Protein AF-A0A2E0M0L4-F1 (afdb_monomer_lite)

Sequence (198 aa):
MINVEFGVPAGSVAQIKQRLDDQLSAFYRIFYKVEDQQREITNKVSSSLASLIDGVANGDFSAIQFRFASVETQFADGNGKVFGSTRQFALEVSAVSRTENTVSASSVQLFGLSGSRISLGGNEAQTGLVTGLYTRSASLEEQSNPVLARQPSEVDDIINSLRQTQEALLSYRDGDFRALNSLIGSLTGSGSSLTFNV

pLDDT: mean 72.29, std 16.6, range [31.95, 91.88]

Structure (mmCIF, N/CA/C/O backbone):
data_AF-A0A2E0M0L4-F1
#
_entry.id   AF-A0A2E0M0L4-F1
#
loop_
_atom_site.group_PDB
_atom_site.id
_atom_site.type_symbol
_atom_site.label_atom_id
_atom_site.label_alt_id
_atom_site.label_comp_id
_atom_site.label_asym_id
_atom_site.label_entity_id
_atom_site.label_seq_id
_atom_site.pdbx_PDB_ins_code
_atom_site.Cartn_x
_atom_site.Cartn_y
_atom_site.Cartn_z
_atom_site.occupancy
_atom_site.B_iso_or_equiv
_atom_site.auth_seq_id
_atom_site.auth_comp_id
_atom_site.auth_asym_id
_atom_site.auth_atom_id
_atom_site.pdbx_PDB_model_num
ATOM 1 N N . MET A 1 1 ? -15.856 4.247 -4.898 1.00 39.41 1 MET A N 1
ATOM 2 C CA . MET A 1 1 ? -14.463 4.295 -4.416 1.00 39.41 1 MET A CA 1
ATOM 3 C C . MET A 1 1 ? -13.642 5.012 -5.475 1.00 39.41 1 MET A C 1
ATOM 5 O O . MET A 1 1 ? -13.760 4.629 -6.631 1.00 39.41 1 MET A O 1
ATOM 9 N N . ILE A 1 2 ? -12.902 6.072 -5.136 1.00 33.97 2 ILE A N 1
ATOM 10 C CA . ILE A 1 2 ? -11.952 6.680 -6.078 1.00 33.97 2 ILE A CA 1
ATOM 11 C C . ILE A 1 2 ? -10.639 5.911 -5.967 1.00 33.97 2 ILE A C 1
ATOM 13 O O . ILE A 1 2 ? -9.952 6.005 -4.951 1.00 33.97 2 ILE A O 1
ATOM 17 N N . ASN A 1 3 ? -10.317 5.152 -7.012 1.00 41.81 3 ASN A N 1
ATOM 18 C CA . ASN A 1 3 ? -8.972 4.642 -7.227 1.00 41.81 3 ASN A CA 1
ATOM 19 C C . ASN A 1 3 ? -8.120 5.824 -7.678 1.00 41.81 3 ASN A C 1
ATOM 21 O O . ASN A 1 3 ? -8.257 6.298 -8.805 1.00 41.81 3 ASN A O 1
ATOM 25 N N . VAL A 1 4 ? -7.285 6.340 -6.782 1.00 45.81 4 VAL A N 1
ATOM 26 C CA . VAL A 1 4 ? -6.223 7.256 -7.186 1.00 45.81 4 VAL A CA 1
ATOM 27 C C . VAL A 1 4 ? -5.013 6.388 -7.493 1.00 45.81 4 VAL A C 1
ATOM 29 O O . VAL A 1 4 ? -4.392 5.845 -6.581 1.00 45.81 4 VAL A O 1
ATOM 32 N N . GLU A 1 5 ? -4.770 6.178 -8.783 1.00 51.16 5 GLU A N 1
ATOM 33 C CA . GLU A 1 5 ? -3.701 5.323 -9.287 1.00 51.16 5 GLU A CA 1
ATOM 34 C C . GLU A 1 5 ? -2.541 6.203 -9.735 1.00 51.16 5 GLU A C 1
ATOM 36 O O . GLU A 1 5 ? -2.678 7.023 -10.644 1.00 51.16 5 GLU A O 1
ATOM 41 N N . PHE A 1 6 ? -1.395 6.040 -9.085 1.00 63.09 6 PHE A N 1
ATOM 42 C CA . PHE A 1 6 ? -0.160 6.706 -9.483 1.00 63.09 6 PHE A CA 1
ATOM 43 C C . PHE A 1 6 ? 0.836 5.652 -9.953 1.00 63.09 6 PHE A C 1
ATOM 45 O O . PHE A 1 6 ? 1.050 4.649 -9.271 1.00 63.09 6 PHE A O 1
ATOM 52 N N . GLY A 1 7 ? 1.411 5.870 -11.135 1.00 62.84 7 GLY A N 1
ATOM 53 C CA . GLY A 1 7 ? 2.359 4.957 -11.764 1.00 62.84 7 GLY A CA 1
ATOM 54 C C . GLY A 1 7 ? 3.787 5.492 -11.712 1.00 62.84 7 GLY A C 1
ATOM 55 O O . GLY A 1 7 ? 4.028 6.645 -12.068 1.00 62.84 7 GLY A O 1
ATOM 56 N N . VAL A 1 8 ? 4.747 4.650 -11.335 1.00 72.06 8 VAL A N 1
ATOM 57 C CA . VAL A 1 8 ? 6.179 4.899 -11.555 1.00 72.06 8 VAL A CA 1
ATOM 58 C C . VAL A 1 8 ? 6.597 4.129 -12.809 1.00 72.06 8 VAL A C 1
ATOM 60 O O . VAL A 1 8 ? 6.709 2.903 -12.747 1.00 72.06 8 VAL A O 1
ATOM 63 N N . PRO A 1 9 ? 6.792 4.809 -13.955 1.00 73.06 9 PRO A N 1
ATOM 64 C CA . PRO A 1 9 ? 7.138 4.148 -15.208 1.00 73.06 9 PRO A CA 1
ATOM 65 C C . PRO A 1 9 ? 8.615 3.743 -15.238 1.00 73.06 9 PRO A C 1
ATOM 67 O O . PRO A 1 9 ? 9.428 4.262 -14.464 1.00 73.06 9 PRO A O 1
ATOM 70 N N . ALA A 1 10 ? 8.954 2.865 -16.183 1.00 74.06 10 ALA A N 1
ATOM 71 C CA . ALA A 1 10 ? 10.315 2.395 -16.426 1.00 74.06 10 ALA A CA 1
ATOM 72 C C . ALA A 1 10 ? 11.365 3.523 -16.529 1.00 74.06 10 ALA A C 1
ATOM 74 O O . ALA A 1 10 ? 11.097 4.646 -16.969 1.00 74.06 10 ALA A O 1
ATOM 75 N N . GLY A 1 11 ? 12.588 3.196 -16.116 1.00 80.19 11 GLY A N 1
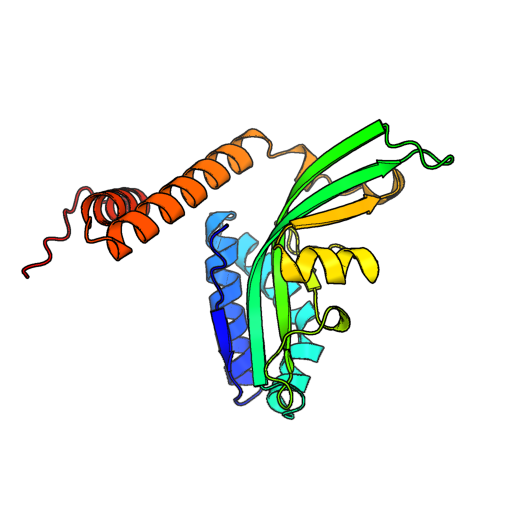ATOM 76 C CA . GLY A 1 11 ? 13.742 4.088 -16.046 1.00 80.19 11 GLY A CA 1
ATOM 77 C C . GLY A 1 11 ? 14.936 3.357 -15.434 1.00 80.19 11 GLY A C 1
ATOM 78 O O . GLY A 1 11 ? 14.891 2.142 -15.245 1.00 80.19 11 GLY A O 1
ATOM 79 N N . SER A 1 12 ? 16.006 4.077 -15.096 1.00 85.81 12 SER A N 1
ATOM 80 C CA . SER A 1 12 ? 17.077 3.468 -14.299 1.00 85.81 12 SER A CA 1
ATOM 81 C C . SER A 1 12 ? 16.575 3.135 -12.889 1.00 85.81 12 SER A C 1
ATOM 83 O O . SER A 1 12 ? 15.687 3.814 -12.370 1.00 85.81 12 SER A O 1
ATOM 85 N N . VAL A 1 13 ? 17.177 2.139 -12.229 1.00 87.56 13 VAL A N 1
ATOM 86 C CA . VAL A 1 13 ? 16.860 1.781 -10.829 1.00 87.56 13 VAL A CA 1
ATOM 87 C C . VAL A 1 13 ? 16.867 3.017 -9.922 1.00 87.56 13 VAL A C 1
ATOM 89 O O . VAL A 1 13 ? 15.958 3.202 -9.120 1.00 87.56 13 VAL A O 1
ATOM 92 N N . ALA A 1 14 ? 17.849 3.909 -10.096 1.00 88.06 14 ALA A N 1
ATOM 93 C CA . ALA A 1 14 ? 17.944 5.149 -9.329 1.00 88.06 14 ALA A CA 1
ATOM 94 C C . ALA A 1 14 ? 16.753 6.093 -9.573 1.00 88.06 14 ALA A C 1
ATOM 96 O O . ALA A 1 14 ? 16.214 6.653 -8.622 1.00 88.06 14 ALA A O 1
ATOM 97 N N . GLN A 1 15 ? 16.310 6.243 -10.826 1.00 85.56 15 GLN A N 1
ATOM 98 C CA . GLN A 1 15 ? 15.154 7.076 -11.174 1.00 85.56 15 GLN A CA 1
ATOM 99 C C . GLN A 1 15 ? 13.842 6.484 -10.654 1.00 85.56 15 GLN A C 1
ATOM 101 O O . GLN A 1 15 ? 12.997 7.221 -10.150 1.00 85.56 15 GLN A O 1
ATOM 106 N N . ILE A 1 16 ? 13.668 5.164 -10.774 1.00 84.50 16 ILE A N 1
ATOM 107 C CA . ILE A 1 16 ? 12.488 4.458 -10.263 1.00 84.50 16 ILE A CA 1
ATOM 108 C C . ILE A 1 16 ? 12.431 4.614 -8.746 1.00 84.50 16 ILE A C 1
ATOM 110 O O . ILE A 1 16 ? 11.405 5.037 -8.224 1.00 84.50 16 ILE A O 1
ATOM 114 N N . LYS A 1 17 ? 13.545 4.356 -8.050 1.00 88.12 17 LYS A N 1
ATOM 115 C CA . LYS A 1 17 ? 13.639 4.490 -6.596 1.00 88.12 17 LYS A CA 1
ATOM 116 C C . LYS A 1 17 ? 13.349 5.912 -6.124 1.00 88.12 17 LYS A C 1
ATOM 118 O O . LYS A 1 17 ? 12.556 6.083 -5.213 1.00 88.12 17 LYS A O 1
ATOM 123 N N . GLN A 1 18 ? 13.921 6.925 -6.771 1.00 88.25 18 GLN A N 1
ATOM 124 C CA . GLN A 1 18 ? 13.656 8.317 -6.405 1.00 88.25 18 GLN A CA 1
ATOM 125 C C . GLN A 1 18 ? 12.167 8.667 -6.534 1.00 88.25 18 GLN A C 1
ATOM 127 O O . GLN A 1 18 ? 11.573 9.189 -5.598 1.00 88.25 18 GLN A O 1
ATOM 132 N N . ARG A 1 19 ? 11.538 8.317 -7.664 1.00 84.62 19 ARG A N 1
ATOM 133 C CA . ARG A 1 19 ? 10.099 8.545 -7.870 1.00 84.62 19 ARG A CA 1
ATOM 134 C C . ARG A 1 19 ? 9.247 7.770 -6.866 1.00 84.62 19 ARG A C 1
ATOM 136 O O . ARG A 1 19 ? 8.230 8.284 -6.416 1.00 84.62 19 ARG A O 1
ATOM 143 N N . LEU A 1 20 ? 9.648 6.545 -6.531 1.00 87.06 20 LEU A N 1
ATOM 144 C CA . LEU A 1 20 ? 8.996 5.716 -5.521 1.00 87.06 20 LEU A CA 1
ATOM 145 C C . LEU A 1 20 ? 9.054 6.390 -4.146 1.00 87.06 20 LEU A C 1
ATOM 147 O O . LEU A 1 20 ? 8.023 6.534 -3.497 1.00 87.06 20 LEU A O 1
ATOM 151 N N . ASP A 1 21 ? 10.240 6.835 -3.736 1.00 88.75 21 ASP A N 1
ATOM 152 C CA . ASP A 1 21 ? 10.467 7.511 -2.461 1.00 88.75 21 ASP A CA 1
ATOM 153 C C . ASP A 1 21 ? 9.649 8.809 -2.378 1.00 88.75 21 ASP A C 1
ATOM 155 O O . ASP A 1 21 ? 9.039 9.073 -1.345 1.00 88.75 21 ASP A O 1
ATOM 159 N N . ASP A 1 22 ? 9.540 9.569 -3.473 1.00 85.19 22 ASP A N 1
ATOM 160 C CA . ASP A 1 22 ? 8.700 10.771 -3.543 1.00 85.19 22 ASP A CA 1
ATOM 161 C C . ASP A 1 22 ? 7.203 10.447 -3.349 1.00 85.19 22 ASP A C 1
ATOM 163 O O . ASP A 1 22 ? 6.510 11.135 -2.595 1.00 85.19 22 ASP A O 1
ATOM 167 N N . GLN A 1 23 ? 6.693 9.383 -3.986 1.00 83.38 23 GLN A N 1
ATOM 168 C CA . GLN A 1 23 ? 5.292 8.953 -3.845 1.00 83.38 23 GLN A CA 1
ATOM 169 C C . GLN A 1 23 ? 4.990 8.408 -2.444 1.00 83.38 23 GLN A C 1
ATOM 171 O O . GLN A 1 23 ? 3.978 8.764 -1.837 1.00 83.38 23 GLN A O 1
ATOM 176 N N . LEU A 1 24 ? 5.881 7.575 -1.901 1.00 85.56 24 LEU A N 1
ATOM 177 C CA . LEU A 1 24 ? 5.778 7.047 -0.541 1.00 85.56 24 LEU A CA 1
ATOM 178 C C . LEU A 1 24 ? 5.836 8.174 0.491 1.00 85.56 24 LEU A C 1
ATOM 180 O O . LEU A 1 24 ? 5.021 8.213 1.412 1.00 85.56 24 LEU A O 1
ATOM 184 N N . SER A 1 25 ? 6.749 9.124 0.300 1.00 84.81 25 SER A N 1
ATOM 185 C CA . SER A 1 25 ? 6.855 10.330 1.113 1.00 84.81 25 SER A CA 1
ATOM 186 C C . SER A 1 25 ? 5.536 11.103 1.093 1.00 84.81 25 SER A C 1
ATOM 188 O O . SER A 1 25 ? 4.984 11.376 2.160 1.00 84.81 25 SER A O 1
ATOM 190 N N . ALA A 1 26 ? 4.965 11.373 -0.085 1.00 80.88 26 ALA A N 1
ATOM 191 C CA . ALA A 1 26 ? 3.680 12.061 -0.212 1.00 80.88 26 ALA A CA 1
ATOM 192 C C . ALA A 1 26 ? 2.534 11.321 0.502 1.00 80.88 26 ALA A C 1
ATOM 194 O O . ALA A 1 26 ? 1.745 11.958 1.200 1.00 80.88 26 ALA A O 1
ATOM 195 N N . PHE A 1 27 ? 2.476 9.991 0.387 1.00 80.12 27 PHE A N 1
ATOM 196 C CA . PHE A 1 27 ? 1.495 9.159 1.087 1.00 80.12 27 PHE A CA 1
ATOM 197 C C . PHE A 1 27 ? 1.651 9.253 2.611 1.00 80.12 27 PHE A C 1
ATOM 199 O O . PHE A 1 27 ? 0.695 9.566 3.321 1.00 80.12 27 PHE A O 1
ATOM 206 N N . TYR A 1 28 ? 2.858 9.024 3.133 1.00 79.75 28 TYR A N 1
ATOM 207 C CA . TYR A 1 28 ? 3.090 8.981 4.578 1.00 79.75 28 TYR A CA 1
ATOM 208 C C . TYR A 1 28 ? 3.030 10.354 5.243 1.00 79.75 28 TYR A C 1
ATOM 210 O O . TYR A 1 28 ? 2.698 10.429 6.425 1.00 79.75 28 TYR A O 1
ATOM 218 N N . ARG A 1 29 ? 3.243 11.446 4.500 1.00 79.56 29 ARG A N 1
ATOM 219 C CA . ARG A 1 29 ? 3.091 12.817 5.018 1.00 79.56 29 ARG A CA 1
ATOM 220 C C . ARG A 1 29 ? 1.666 13.131 5.483 1.00 79.56 29 ARG A C 1
ATOM 222 O O . ARG A 1 29 ? 1.475 14.041 6.283 1.00 79.56 29 ARG A O 1
ATOM 229 N N . ILE A 1 30 ? 0.670 12.386 4.998 1.00 75.25 30 ILE A N 1
ATOM 230 C CA . ILE A 1 30 ? -0.724 12.505 5.451 1.00 75.25 30 ILE A CA 1
ATOM 231 C C . ILE A 1 30 ? -0.858 12.050 6.914 1.00 75.25 30 ILE A C 1
ATOM 233 O O . ILE A 1 30 ? -1.640 12.624 7.667 1.00 75.25 30 ILE A O 1
ATOM 237 N N . PHE A 1 31 ? -0.071 11.052 7.325 1.00 73.50 31 PHE A N 1
ATOM 238 C CA . PHE A 1 31 ? -0.185 10.386 8.626 1.00 73.50 31 PHE A CA 1
ATOM 239 C C . PHE A 1 31 ? 0.907 10.808 9.619 1.00 73.50 31 PHE A C 1
ATOM 241 O O . PHE A 1 31 ? 0.684 10.796 10.826 1.00 73.50 31 PHE A O 1
ATOM 248 N N . TYR A 1 32 ? 2.081 11.206 9.124 1.00 75.94 32 TYR A N 1
ATOM 249 C CA . TYR A 1 32 ? 3.245 11.551 9.935 1.00 75.94 32 TYR A CA 1
ATOM 250 C C . TYR A 1 32 ? 3.636 13.010 9.714 1.00 75.94 32 TYR A C 1
ATOM 252 O O . TYR A 1 32 ? 4.072 13.394 8.631 1.00 75.94 32 TYR A O 1
ATOM 260 N N . LYS A 1 33 ? 3.501 13.827 10.767 1.00 74.94 33 LYS A N 1
ATOM 261 C CA . LYS A 1 33 ? 3.902 15.247 10.755 1.00 74.94 33 LYS A CA 1
ATOM 262 C C . LYS A 1 33 ? 5.382 15.467 11.081 1.00 74.94 33 LYS A C 1
ATOM 264 O O . LYS A 1 33 ? 5.894 16.558 10.854 1.00 74.94 33 LYS A O 1
ATOM 269 N N . VAL A 1 34 ? 6.049 14.451 11.630 1.00 82.50 34 VAL A N 1
ATOM 270 C CA . VAL A 1 34 ? 7.482 14.472 11.944 1.00 82.50 34 VAL A CA 1
ATOM 271 C C . VAL A 1 34 ? 8.247 13.859 10.774 1.00 82.50 34 VAL A C 1
ATOM 273 O O . VAL A 1 34 ? 8.065 12.681 10.467 1.00 82.50 34 VAL A O 1
ATOM 276 N N . GLU A 1 35 ? 9.111 14.655 10.147 1.00 81.81 35 GLU A N 1
ATOM 277 C CA . GLU A 1 35 ? 9.849 14.281 8.932 1.00 81.81 35 GLU A CA 1
ATOM 278 C C . GLU A 1 35 ? 10.714 13.025 9.127 1.00 81.81 35 GLU A C 1
ATOM 280 O O . GLU A 1 35 ? 10.714 12.138 8.276 1.00 81.81 35 GLU A O 1
ATOM 285 N N . ASP A 1 36 ? 11.376 12.881 10.278 1.00 84.50 36 ASP A N 1
ATOM 286 C CA . ASP A 1 36 ? 12.210 11.705 10.559 1.00 84.50 36 ASP A CA 1
ATOM 287 C C . ASP A 1 36 ? 11.396 10.401 10.607 1.00 84.50 36 ASP A C 1
ATOM 289 O O . ASP A 1 36 ? 11.810 9.393 10.033 1.00 84.50 36 ASP A O 1
ATOM 293 N N . GLN A 1 37 ? 10.204 10.424 11.216 1.00 78.44 37 GLN A N 1
ATOM 294 C CA . GLN A 1 37 ? 9.314 9.254 11.285 1.00 78.44 37 GLN A CA 1
ATOM 295 C C . GLN A 1 37 ? 8.779 8.882 9.900 1.00 78.44 37 GLN A C 1
ATOM 297 O O . GLN A 1 37 ? 8.742 7.712 9.517 1.00 78.44 37 GLN A O 1
ATOM 302 N N . GLN A 1 38 ? 8.397 9.893 9.120 1.00 85.62 38 GLN A N 1
ATOM 303 C CA . GLN A 1 38 ? 7.957 9.722 7.741 1.00 85.62 38 GLN A CA 1
ATOM 304 C C . GLN A 1 38 ? 9.068 9.104 6.879 1.00 85.62 38 GLN A C 1
ATOM 306 O O . GLN A 1 38 ? 8.817 8.179 6.099 1.00 85.62 38 GLN A O 1
ATOM 311 N N . ARG A 1 39 ? 10.302 9.597 7.021 1.00 86.56 39 ARG A N 1
ATOM 312 C CA . ARG A 1 39 ? 11.469 9.120 6.278 1.00 86.56 39 ARG A CA 1
ATOM 313 C C . ARG A 1 39 ? 11.824 7.685 6.642 1.00 86.56 39 ARG A C 1
ATOM 315 O O . ARG A 1 39 ? 12.105 6.889 5.750 1.00 86.56 39 ARG A O 1
ATOM 322 N N . GLU A 1 40 ? 11.778 7.340 7.925 1.00 89.44 40 GLU A N 1
ATOM 323 C CA . GLU A 1 40 ? 12.001 5.975 8.407 1.00 89.44 40 GLU A CA 1
ATOM 324 C C . GLU A 1 40 ? 11.019 4.990 7.758 1.00 89.44 40 GLU A C 1
ATOM 326 O O . GLU A 1 40 ? 11.424 3.972 7.191 1.00 89.44 40 GLU A O 1
ATOM 331 N N . ILE A 1 41 ? 9.729 5.330 7.767 1.00 85.94 41 ILE A N 1
ATOM 332 C CA . ILE A 1 41 ? 8.672 4.492 7.195 1.00 85.94 41 ILE A CA 1
ATOM 333 C C . ILE A 1 41 ? 8.803 4.397 5.674 1.00 85.94 41 ILE A C 1
ATOM 335 O O . ILE A 1 41 ? 8.715 3.301 5.118 1.00 85.94 41 ILE A O 1
ATOM 339 N N . THR A 1 42 ? 9.089 5.514 5.005 1.00 88.38 42 THR A N 1
ATOM 340 C CA . THR A 1 42 ? 9.325 5.552 3.555 1.00 88.38 42 THR A CA 1
ATOM 341 C C . THR A 1 42 ? 10.483 4.634 3.165 1.00 88.38 42 THR A C 1
ATOM 343 O O . THR A 1 42 ? 10.324 3.786 2.289 1.00 88.38 42 THR A O 1
ATOM 346 N N . ASN A 1 43 ? 11.615 4.716 3.869 1.00 89.06 43 ASN A N 1
ATOM 347 C CA . ASN A 1 43 ? 12.783 3.870 3.616 1.00 89.06 43 ASN A CA 1
ATOM 348 C C . ASN A 1 43 ? 12.484 2.383 3.840 1.00 89.06 43 ASN A C 1
ATOM 350 O O . ASN A 1 43 ? 12.924 1.536 3.057 1.00 89.06 43 ASN A O 1
ATOM 354 N N . LYS A 1 44 ? 11.728 2.056 4.892 1.00 90.31 44 LYS A N 1
ATOM 355 C CA . LYS A 1 44 ? 11.310 0.683 5.202 1.00 90.31 44 LYS A CA 1
ATOM 356 C C . LYS A 1 44 ? 10.450 0.088 4.084 1.00 90.31 44 LYS A C 1
ATOM 358 O O . LYS A 1 44 ? 10.688 -1.045 3.656 1.00 90.31 44 LYS A O 1
ATOM 363 N N . VAL A 1 45 ? 9.479 0.850 3.587 1.00 90.56 45 VAL A N 1
ATOM 364 C CA . VAL A 1 45 ? 8.587 0.410 2.505 1.00 90.56 45 VAL A CA 1
ATOM 365 C C . VAL A 1 45 ? 9.343 0.334 1.182 1.00 90.56 45 VAL A C 1
ATOM 367 O O . VAL A 1 45 ? 9.304 -0.705 0.533 1.00 90.56 45 VAL A O 1
ATOM 370 N N . SER A 1 46 ? 10.119 1.361 0.834 1.00 89.44 46 SER A N 1
ATOM 371 C CA . SER A 1 46 ? 10.967 1.396 -0.366 1.00 89.44 46 SER A CA 1
ATOM 372 C C . SER A 1 46 ? 11.916 0.195 -0.438 1.00 89.44 46 SER A C 1
ATOM 374 O O . SER A 1 46 ? 11.985 -0.495 -1.454 1.00 89.44 46 SER A O 1
ATOM 376 N N . SER A 1 47 ? 12.561 -0.154 0.681 1.00 90.25 47 SER A N 1
ATOM 377 C CA . SER A 1 47 ? 13.438 -1.332 0.761 1.00 90.25 47 SER A CA 1
ATOM 378 C C . SER A 1 47 ? 12.686 -2.647 0.534 1.00 90.25 47 SER A C 1
ATOM 380 O O . SER A 1 47 ? 13.225 -3.571 -0.069 1.00 90.25 47 SER A O 1
ATOM 382 N N . SER A 1 48 ? 11.427 -2.729 0.972 1.00 90.19 48 SER A N 1
ATOM 383 C CA . SER A 1 48 ? 10.573 -3.907 0.760 1.00 90.19 48 SER A CA 1
ATOM 384 C C . SER A 1 48 ? 10.132 -4.069 -0.702 1.00 90.19 48 SER A C 1
ATOM 386 O O . SER A 1 48 ? 9.738 -5.160 -1.109 1.00 90.19 48 SER A O 1
ATOM 388 N N . LEU A 1 49 ? 10.222 -3.001 -1.498 1.00 91.06 49 LEU A N 1
ATOM 389 C CA . LEU A 1 49 ? 9.801 -2.945 -2.899 1.00 91.06 49 LEU A CA 1
ATOM 390 C C . LEU A 1 49 ? 10.954 -3.164 -3.891 1.00 91.06 49 LEU A C 1
ATOM 392 O O . LEU A 1 49 ? 10.730 -3.089 -5.098 1.00 91.06 49 LEU A O 1
ATOM 396 N N . ALA A 1 50 ? 12.165 -3.473 -3.412 1.00 90.88 50 ALA A N 1
ATOM 397 C CA . ALA A 1 50 ? 13.360 -3.628 -4.246 1.00 90.88 50 ALA A CA 1
ATOM 398 C C . ALA A 1 50 ? 13.161 -4.596 -5.427 1.00 90.88 50 ALA A C 1
ATOM 400 O O . ALA A 1 50 ? 13.524 -4.271 -6.551 1.00 90.88 50 ALA A O 1
ATOM 401 N N . SER A 1 51 ? 12.491 -5.734 -5.213 1.00 90.19 51 SER A N 1
ATOM 402 C CA . SER A 1 51 ? 12.229 -6.702 -6.288 1.00 90.19 51 SER A CA 1
ATOM 403 C C . SER A 1 51 ? 11.296 -6.171 -7.381 1.00 90.19 51 SER A C 1
ATOM 405 O O . SER A 1 51 ? 11.457 -6.522 -8.548 1.00 90.19 51 SER A O 1
ATOM 407 N N . LEU A 1 52 ? 10.331 -5.313 -7.031 1.00 87.56 52 LEU A N 1
ATOM 408 C CA . LEU A 1 52 ? 9.449 -4.672 -8.008 1.00 87.56 52 LEU A CA 1
ATOM 409 C C . LEU A 1 52 ? 10.191 -3.570 -8.772 1.00 87.56 52 LEU A C 1
ATOM 411 O O . LEU A 1 52 ? 10.002 -3.438 -9.978 1.00 87.56 52 LEU A O 1
ATOM 415 N N . ILE A 1 53 ? 11.068 -2.821 -8.093 1.00 88.75 53 ILE A N 1
ATOM 416 C CA . ILE A 1 53 ? 11.948 -1.827 -8.726 1.00 88.75 53 ILE A CA 1
ATOM 417 C C . ILE A 1 53 ? 12.844 -2.502 -9.767 1.00 88.75 53 ILE A C 1
ATOM 419 O O . ILE A 1 53 ? 12.897 -2.049 -10.911 1.00 88.75 53 ILE A O 1
ATOM 423 N N . ASP A 1 54 ? 13.503 -3.597 -9.386 1.00 90.25 54 ASP A N 1
ATOM 424 C CA . ASP A 1 54 ? 14.387 -4.346 -10.276 1.00 90.25 54 ASP A CA 1
ATOM 425 C C . ASP A 1 54 ? 13.609 -4.938 -11.457 1.00 90.25 54 ASP A C 1
ATOM 427 O O . ASP A 1 54 ? 14.047 -4.811 -12.598 1.00 90.25 54 ASP A O 1
ATOM 431 N N . GLY A 1 55 ? 12.419 -5.500 -11.221 1.00 87.50 55 GLY A N 1
ATOM 432 C CA . GLY A 1 55 ? 11.568 -6.027 -12.294 1.00 87.50 55 GLY A CA 1
ATOM 433 C C . GLY A 1 55 ? 11.125 -4.956 -13.300 1.00 87.50 55 GLY A C 1
ATOM 434 O O . GLY A 1 55 ? 11.086 -5.202 -14.504 1.00 87.50 55 GLY A O 1
ATOM 435 N N . VAL A 1 56 ? 10.848 -3.729 -12.851 1.00 86.38 56 VAL A N 1
ATOM 436 C CA . VAL A 1 56 ? 10.515 -2.610 -13.753 1.00 86.38 56 VAL A CA 1
ATOM 437 C C . VAL A 1 56 ? 11.752 -2.120 -14.508 1.00 86.38 56 VAL A C 1
ATOM 439 O O . VAL A 1 56 ? 11.668 -1.826 -15.700 1.00 86.38 56 VAL A O 1
ATOM 442 N N . ALA A 1 57 ? 12.911 -2.060 -13.848 1.00 87.44 57 ALA A N 1
ATOM 443 C CA . ALA A 1 57 ? 14.172 -1.664 -14.476 1.00 87.44 57 ALA A CA 1
ATOM 444 C C . ALA A 1 57 ? 14.639 -2.674 -15.540 1.00 87.44 57 ALA A C 1
ATOM 446 O O . ALA A 1 57 ? 15.122 -2.275 -16.600 1.00 87.44 57 ALA A O 1
ATOM 447 N N . ASN A 1 58 ? 14.450 -3.970 -15.280 1.00 88.50 58 ASN A N 1
ATOM 448 C CA . ASN A 1 58 ? 14.770 -5.061 -16.203 1.00 88.50 58 ASN A CA 1
ATOM 449 C C . ASN A 1 58 ? 13.711 -5.239 -17.302 1.00 88.50 58 ASN A C 1
ATOM 451 O O . ASN A 1 58 ? 13.950 -5.919 -18.298 1.00 88.50 58 ASN A O 1
ATOM 455 N N . GLY A 1 59 ? 12.556 -4.584 -17.157 1.00 83.81 59 GLY A N 1
ATOM 456 C CA . GLY A 1 59 ? 11.486 -4.599 -18.142 1.00 83.81 59 GLY A CA 1
ATOM 457 C C . GLY A 1 59 ? 10.553 -5.807 -18.061 1.00 83.81 59 GLY A C 1
ATOM 458 O O . GLY A 1 59 ? 9.808 -6.018 -19.022 1.00 83.81 59 GLY A O 1
ATOM 459 N N . ASP A 1 60 ? 10.568 -6.545 -16.947 1.00 85.62 60 ASP A N 1
ATOM 460 C CA . ASP A 1 60 ? 9.584 -7.580 -16.597 1.00 85.62 60 ASP A CA 1
ATOM 461 C C . ASP A 1 60 ? 8.197 -6.951 -16.362 1.00 85.62 60 ASP A C 1
ATOM 463 O O . ASP A 1 60 ? 7.158 -7.520 -16.704 1.00 85.62 60 ASP A O 1
ATOM 467 N N . PHE A 1 61 ? 8.190 -5.722 -15.839 1.00 87.25 61 PHE A N 1
ATOM 468 C CA . PHE A 1 61 ? 7.002 -4.909 -15.589 1.00 87.25 61 PHE A CA 1
ATOM 469 C C . PHE A 1 61 ? 7.096 -3.566 -16.319 1.00 87.25 61 PHE A C 1
ATOM 471 O O . PHE A 1 61 ? 8.185 -3.052 -16.574 1.00 87.25 61 PHE A O 1
ATOM 478 N N . SER A 1 62 ? 5.952 -2.974 -16.659 1.00 85.19 62 SER A N 1
ATOM 479 C CA . SER A 1 62 ? 5.898 -1.649 -17.293 1.00 85.19 62 SER A CA 1
ATOM 480 C C . SER A 1 62 ? 5.949 -0.505 -16.277 1.00 85.19 62 SER A C 1
ATOM 482 O O . SER A 1 62 ? 6.486 0.564 -16.583 1.00 85.19 62 SER A O 1
ATOM 484 N N . ALA A 1 63 ? 5.398 -0.721 -15.080 1.00 85.62 63 ALA A N 1
ATOM 485 C CA . ALA A 1 63 ? 5.328 0.274 -14.018 1.00 85.62 63 ALA A CA 1
ATOM 486 C C . ALA A 1 63 ? 5.072 -0.354 -12.637 1.00 85.62 63 ALA A C 1
ATOM 488 O O . ALA A 1 63 ? 4.610 -1.492 -12.530 1.00 85.62 63 ALA A O 1
ATOM 489 N N . ILE A 1 64 ? 5.310 0.438 -11.589 1.00 86.00 64 ILE A N 1
ATOM 490 C CA . ILE A 1 64 ? 4.778 0.205 -10.237 1.00 86.00 64 ILE A CA 1
ATOM 491 C C . ILE A 1 64 ? 3.542 1.078 -10.065 1.00 86.00 64 ILE A C 1
ATOM 493 O O . ILE A 1 64 ? 3.611 2.280 -10.314 1.00 86.00 64 ILE A O 1
ATOM 497 N N . GLN A 1 65 ? 2.438 0.487 -9.633 1.00 84.75 65 GLN A N 1
ATOM 498 C CA . GLN A 1 65 ? 1.189 1.170 -9.339 1.00 84.75 65 GLN A CA 1
ATOM 499 C C . GLN A 1 65 ? 0.969 1.260 -7.832 1.00 84.75 65 GLN A C 1
ATOM 501 O O . GLN A 1 65 ? 1.188 0.294 -7.101 1.00 84.75 65 GLN A O 1
ATOM 506 N N . PHE A 1 66 ? 0.471 2.413 -7.398 1.00 82.19 66 PHE A N 1
ATOM 507 C CA . PHE A 1 66 ? 0.038 2.663 -6.031 1.00 82.19 66 PHE A CA 1
ATOM 508 C C . PHE A 1 66 ? -1.462 2.899 -5.958 1.00 82.19 66 PHE A C 1
ATOM 510 O O . PHE A 1 66 ? -2.026 3.557 -6.835 1.00 82.19 66 PHE A O 1
ATOM 517 N N . ARG A 1 67 ? -2.093 2.420 -4.884 1.00 80.19 67 ARG A N 1
ATOM 518 C CA . ARG A 1 67 ? -3.503 2.683 -4.590 1.00 80.19 67 ARG A CA 1
ATOM 519 C C . ARG A 1 67 ? -3.751 2.761 -3.083 1.00 80.19 67 ARG A C 1
ATOM 521 O O . ARG A 1 67 ? -3.168 2.012 -2.304 1.00 80.19 67 ARG A O 1
ATOM 528 N N . PHE A 1 68 ? -4.657 3.646 -2.667 1.00 78.88 68 PHE A N 1
ATOM 529 C CA . PHE A 1 68 ? -5.210 3.603 -1.312 1.00 78.88 68 PHE A CA 1
ATOM 530 C C . PHE A 1 68 ? -6.157 2.413 -1.179 1.00 78.88 68 PHE A C 1
ATOM 532 O O . PHE A 1 68 ? -7.147 2.320 -1.904 1.00 78.88 68 PHE A O 1
ATOM 539 N N . ALA A 1 69 ? -5.872 1.533 -0.230 1.00 79.88 69 ALA A N 1
ATOM 540 C CA . ALA A 1 69 ? -6.672 0.358 0.058 1.00 79.88 69 ALA A CA 1
ATOM 541 C C . ALA A 1 69 ? -7.244 0.415 1.477 1.00 79.88 69 ALA A C 1
ATOM 543 O O . ALA A 1 69 ? -6.713 1.080 2.371 1.00 79.88 69 ALA A O 1
ATOM 544 N N . SER A 1 70 ? -8.330 -0.321 1.693 1.00 82.06 70 SER A N 1
ATOM 545 C CA . SER A 1 70 ? -8.838 -0.619 3.030 1.00 82.06 70 SER A CA 1
ATOM 546 C C . SER A 1 70 ? -8.673 -2.104 3.302 1.00 82.06 70 SER A C 1
ATOM 548 O O . SER A 1 70 ? -9.002 -2.925 2.449 1.00 82.06 70 SER A O 1
ATOM 550 N N . VAL A 1 71 ? -8.176 -2.441 4.489 1.00 83.50 71 VAL A N 1
ATOM 551 C CA . VAL A 1 71 ? -8.037 -3.824 4.943 1.00 83.50 71 VAL A CA 1
ATOM 552 C C . VAL A 1 71 ? -8.936 -4.037 6.146 1.00 83.50 71 VAL A C 1
ATOM 554 O O . VAL A 1 71 ? -8.775 -3.368 7.167 1.00 83.50 71 VAL A O 1
ATOM 557 N N . GLU A 1 72 ? -9.869 -4.969 6.020 1.00 84.69 72 GLU A N 1
ATOM 558 C CA . GLU A 1 72 ? -10.618 -5.546 7.123 1.00 84.69 72 GLU A CA 1
ATOM 559 C C . GLU A 1 72 ? -9.912 -6.823 7.583 1.00 84.69 72 GLU A C 1
ATOM 561 O O . GLU A 1 72 ? -9.829 -7.809 6.851 1.00 84.69 72 GLU A O 1
ATOM 566 N N . THR A 1 73 ? -9.390 -6.806 8.801 1.00 81.50 73 THR A N 1
ATOM 567 C CA . THR A 1 73 ? -8.793 -7.980 9.430 1.00 81.50 73 THR A CA 1
ATOM 568 C C . THR A 1 73 ? -9.819 -8.607 10.357 1.00 81.50 73 THR A C 1
ATOM 570 O O . THR A 1 73 ? -10.220 -7.993 11.345 1.00 81.50 73 THR A O 1
ATOM 573 N N . GLN A 1 74 ? -10.235 -9.829 10.047 1.00 81.62 74 GLN A N 1
ATOM 574 C CA . GLN A 1 74 ? -11.146 -10.632 10.850 1.00 81.62 74 GLN A CA 1
ATOM 575 C C . GLN A 1 74 ? -10.346 -11.545 11.777 1.00 81.62 74 GLN A C 1
ATOM 577 O O . GLN A 1 74 ? -9.481 -12.303 11.338 1.00 81.62 74 GLN A O 1
ATOM 582 N N . PHE A 1 75 ? -10.645 -11.479 13.069 1.00 73.44 75 PHE A N 1
ATOM 583 C CA . PHE A 1 75 ? -10.003 -12.302 14.085 1.00 73.44 75 PHE A CA 1
ATOM 584 C C . PHE A 1 75 ? -10.887 -13.499 14.379 1.00 73.44 75 PHE A C 1
ATOM 586 O O . PHE A 1 75 ? -12.025 -13.343 14.831 1.00 73.44 75 PHE A O 1
ATOM 593 N N . ALA A 1 76 ? -10.356 -14.683 14.099 1.00 69.88 76 ALA A N 1
ATOM 594 C CA . ALA A 1 76 ? -11.021 -15.948 14.351 1.00 69.88 76 ALA A CA 1
ATOM 595 C C . ALA A 1 76 ? -10.380 -16.670 15.539 1.00 69.88 76 ALA A C 1
ATOM 597 O O . ALA A 1 76 ? -9.177 -16.557 15.778 1.00 69.88 76 ALA A O 1
ATOM 598 N N . ASP A 1 77 ? -11.192 -17.403 16.296 1.00 72.31 77 ASP A N 1
ATOM 599 C CA . ASP A 1 77 ? -10.682 -18.347 17.287 1.00 72.31 77 ASP A CA 1
ATOM 600 C C . ASP A 1 77 ? -10.060 -19.585 16.609 1.00 72.31 77 ASP A C 1
ATOM 602 O O . ASP A 1 77 ? -10.130 -19.760 15.390 1.00 72.31 77 ASP A O 1
ATOM 606 N N . GLY A 1 78 ? -9.462 -20.479 17.401 1.00 65.12 78 GLY A N 1
ATOM 607 C CA . GLY A 1 78 ? -8.868 -21.725 16.895 1.00 65.12 78 GLY A CA 1
ATOM 608 C C . GLY A 1 78 ? -9.856 -22.688 16.214 1.00 65.12 78 GLY A C 1
ATOM 609 O O . GLY A 1 78 ? -9.422 -23.677 15.632 1.00 65.12 78 GLY A O 1
ATOM 610 N N . ASN A 1 79 ? -11.162 -22.402 16.258 1.00 74.06 79 ASN A N 1
ATOM 611 C CA . ASN A 1 79 ? -12.222 -23.156 15.588 1.00 74.06 79 ASN A CA 1
ATOM 612 C C . ASN A 1 79 ? -12.781 -22.413 14.357 1.00 74.06 79 ASN A C 1
ATOM 614 O O . ASN A 1 79 ? -13.787 -22.837 13.788 1.00 74.06 79 ASN A O 1
ATOM 618 N N . GLY A 1 80 ? -12.154 -21.306 13.943 1.00 68.19 80 GLY A N 1
ATOM 619 C CA . GLY A 1 80 ? -12.542 -20.528 12.768 1.00 68.19 80 GLY A CA 1
ATOM 620 C C . GLY A 1 80 ? -13.726 -19.582 12.988 1.00 68.19 80 GLY A C 1
ATOM 621 O O . GLY A 1 80 ? -14.224 -19.002 12.023 1.00 68.19 80 GLY A O 1
ATOM 622 N N . LYS A 1 81 ? -14.197 -19.391 14.227 1.00 74.75 81 LYS A N 1
ATOM 623 C CA . LYS A 1 81 ? -15.292 -18.458 14.515 1.00 74.75 81 LYS A CA 1
ATOM 624 C C . LYS A 1 81 ? -14.746 -17.041 14.657 1.00 74.75 81 LYS A C 1
ATOM 626 O O . LYS A 1 81 ? -13.995 -16.751 15.586 1.00 74.75 81 LYS A O 1
ATOM 631 N N . VAL A 1 82 ? -15.177 -16.147 13.766 1.00 72.69 82 VAL A N 1
ATOM 632 C CA . VAL A 1 82 ? -14.851 -14.717 13.850 1.00 72.69 82 VAL A CA 1
ATOM 633 C C . VAL A 1 82 ? -15.484 -14.122 15.108 1.00 72.69 82 VAL A C 1
ATOM 635 O O . VAL A 1 82 ? -16.699 -14.203 15.298 1.00 72.69 82 VAL A O 1
ATOM 638 N N . PHE A 1 83 ? -14.665 -13.528 15.972 1.00 70.31 83 PHE A N 1
ATOM 639 C CA . PHE A 1 83 ? -15.112 -12.877 17.208 1.00 70.31 83 PHE A CA 1
ATOM 640 C C . PHE A 1 83 ? -14.923 -11.355 17.185 1.00 70.31 83 PHE A C 1
ATOM 642 O O . PHE A 1 83 ? -15.469 -10.658 18.037 1.00 70.31 83 PHE A O 1
ATOM 649 N N . GLY A 1 84 ? -14.175 -10.828 16.215 1.00 65.31 84 GLY A N 1
ATOM 650 C CA . GLY A 1 84 ? -13.981 -9.394 16.043 1.00 65.31 84 GLY A CA 1
ATOM 651 C C . GLY A 1 84 ? -13.351 -9.055 14.700 1.00 65.31 84 GLY A C 1
ATOM 652 O O . GLY A 1 84 ? -12.825 -9.924 14.006 1.00 65.31 84 GLY A O 1
ATOM 653 N N . SER A 1 85 ? -13.387 -7.775 14.346 1.00 68.62 85 SER A N 1
ATOM 654 C CA . SER A 1 85 ? -12.759 -7.257 13.133 1.00 68.62 85 SER A CA 1
ATOM 655 C C . SER A 1 85 ? -12.176 -5.873 13.378 1.00 68.62 85 SER A C 1
ATOM 657 O O . SER A 1 85 ? -12.794 -5.058 14.063 1.00 68.62 85 SER A O 1
ATOM 659 N N . THR A 1 86 ? -11.030 -5.575 12.775 1.00 69.19 86 THR A N 1
ATOM 660 C CA . THR A 1 86 ? -10.523 -4.204 12.653 1.00 69.19 86 THR A CA 1
ATOM 661 C C . THR A 1 86 ? -10.494 -3.786 11.195 1.00 69.19 86 THR A C 1
ATOM 663 O O . THR A 1 86 ? -10.282 -4.607 10.306 1.00 69.19 86 THR A O 1
ATOM 666 N N . ARG A 1 87 ? -10.700 -2.494 10.944 1.00 75.81 87 ARG A N 1
ATOM 667 C CA . ARG A 1 87 ? -10.554 -1.904 9.616 1.00 75.81 87 ARG A CA 1
ATOM 668 C C . ARG A 1 87 ? -9.462 -0.852 9.663 1.00 75.81 87 ARG A C 1
ATOM 670 O O . ARG A 1 87 ? -9.451 -0.022 10.565 1.00 75.81 87 ARG A O 1
ATOM 677 N N . GLN A 1 88 ? -8.557 -0.892 8.698 1.00 71.38 88 GLN A N 1
ATOM 678 C CA . GLN A 1 88 ? -7.467 0.072 8.583 1.00 71.38 88 GLN A CA 1
ATOM 679 C C . GLN A 1 88 ? -7.245 0.489 7.131 1.00 71.38 88 GLN A C 1
ATOM 681 O O . GLN A 1 88 ? -7.676 -0.198 6.199 1.00 71.38 88 GLN A O 1
ATOM 686 N N . PHE A 1 89 ? -6.546 1.606 6.947 1.00 76.06 89 PHE A N 1
ATOM 687 C CA . PHE A 1 89 ? -5.982 1.969 5.652 1.00 76.06 89 PHE A CA 1
ATOM 688 C C . PHE A 1 89 ? -4.691 1.212 5.398 1.00 76.06 89 PHE A C 1
ATOM 690 O O . PHE A 1 89 ? -3.907 0.947 6.312 1.00 76.06 89 PHE A O 1
ATOM 697 N N . ALA A 1 90 ? -4.464 0.917 4.128 1.00 83.50 90 ALA A N 1
ATOM 698 C CA . ALA A 1 90 ? -3.212 0.394 3.638 1.00 83.50 90 ALA A CA 1
ATOM 699 C C . ALA A 1 90 ? -2.820 1.099 2.341 1.00 83.50 90 ALA A C 1
ATOM 701 O O . ALA A 1 90 ? -3.665 1.554 1.568 1.00 83.50 90 ALA A O 1
ATOM 702 N N . LEU A 1 91 ? -1.518 1.158 2.104 1.00 86.00 91 LEU A N 1
ATOM 703 C CA . LEU A 1 91 ? -0.967 1.402 0.790 1.00 86.00 91 LEU A CA 1
ATOM 704 C C . LEU A 1 91 ? -0.901 0.072 0.050 1.00 86.00 91 LEU A C 1
ATOM 706 O O . LEU A 1 91 ? -0.212 -0.851 0.485 1.00 86.00 91 LEU A O 1
ATOM 710 N N . GLU A 1 92 ? -1.600 -0.012 -1.069 1.00 88.81 92 GLU A N 1
ATOM 711 C CA . GLU A 1 92 ? -1.389 -1.062 -2.047 1.00 88.81 92 GLU A CA 1
ATOM 712 C C . GLU A 1 92 ? -0.298 -0.644 -3.022 1.00 88.81 92 GLU A C 1
ATOM 714 O O . GLU A 1 92 ? -0.342 0.453 -3.583 1.00 88.81 92 GLU A O 1
ATOM 719 N N . VAL A 1 93 ? 0.662 -1.541 -3.223 1.00 89.88 93 VAL A N 1
ATOM 720 C CA . VAL A 1 93 ? 1.724 -1.414 -4.211 1.00 89.88 93 VAL A CA 1
ATOM 721 C C . VAL A 1 93 ? 1.741 -2.671 -5.058 1.00 89.88 93 VAL A C 1
ATOM 723 O O . VAL A 1 93 ? 1.859 -3.776 -4.529 1.00 89.88 93 VAL A O 1
ATOM 726 N N . SER A 1 94 ? 1.649 -2.498 -6.368 1.00 89.62 94 SER A N 1
ATOM 727 C CA . SER A 1 94 ? 1.524 -3.604 -7.311 1.00 89.62 94 SER A CA 1
ATOM 728 C C . SER A 1 94 ? 2.358 -3.341 -8.559 1.00 89.62 94 SER A C 1
ATOM 730 O O . SER A 1 94 ? 2.635 -2.189 -8.890 1.00 89.62 94 SER A O 1
ATOM 732 N N . ALA A 1 95 ? 2.761 -4.388 -9.276 1.00 88.81 95 ALA A N 1
ATOM 733 C CA . ALA A 1 95 ? 3.422 -4.225 -10.567 1.00 88.81 95 ALA A CA 1
ATOM 734 C C . ALA A 1 95 ? 2.433 -4.397 -11.719 1.00 88.81 95 ALA A C 1
ATOM 736 O O . ALA A 1 95 ? 1.572 -5.279 -11.700 1.00 88.81 95 ALA A O 1
ATOM 737 N N . VAL A 1 96 ? 2.593 -3.563 -12.744 1.00 86.62 96 VAL A N 1
ATOM 738 C CA . VAL A 1 96 ? 1.823 -3.648 -13.984 1.00 86.62 96 VAL A CA 1
ATOM 739 C C . VAL A 1 96 ? 2.585 -4.531 -14.964 1.00 86.62 96 VAL A C 1
ATOM 741 O O . VAL A 1 96 ? 3.737 -4.256 -15.312 1.00 86.62 96 VAL A O 1
ATOM 744 N N . SER A 1 97 ? 1.943 -5.608 -15.406 1.00 86.44 97 SER A N 1
ATOM 745 C CA . SER A 1 97 ? 2.474 -6.503 -16.429 1.00 86.44 97 SER A CA 1
ATOM 746 C C . SER A 1 97 ? 2.759 -5.729 -17.710 1.00 86.44 97 SER A C 1
ATOM 748 O O . SER A 1 97 ? 1.919 -4.971 -18.197 1.00 86.44 97 SER A O 1
ATOM 750 N N . ARG A 1 98 ? 3.940 -5.938 -18.294 1.00 81.69 98 ARG A N 1
ATOM 751 C CA . ARG A 1 98 ? 4.319 -5.262 -19.538 1.00 81.69 98 ARG A CA 1
ATOM 752 C C . ARG A 1 98 ? 3.540 -5.763 -20.752 1.00 81.69 98 ARG A C 1
ATOM 754 O O . ARG A 1 98 ? 3.278 -4.987 -21.665 1.00 81.69 98 ARG A O 1
ATOM 761 N N . THR A 1 99 ? 3.212 -7.049 -20.781 1.00 85.62 99 THR A N 1
ATOM 762 C CA . THR A 1 99 ? 2.540 -7.696 -21.916 1.00 85.62 99 THR A CA 1
ATOM 763 C C . THR A 1 99 ? 1.030 -7.550 -21.841 1.00 85.62 99 THR A C 1
ATOM 765 O O . THR A 1 99 ? 0.384 -7.338 -22.861 1.00 85.62 99 THR A O 1
ATOM 768 N N . GLU A 1 100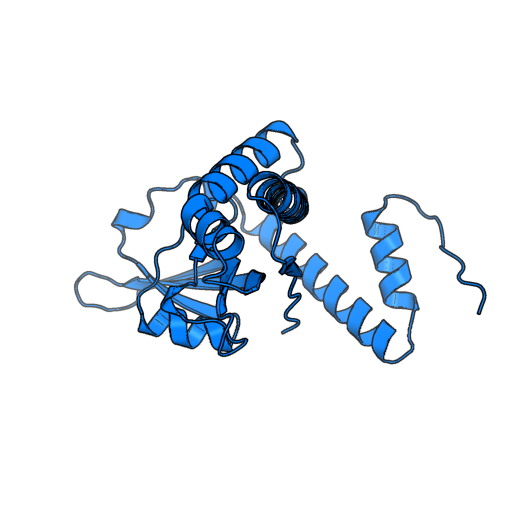 ? 0.473 -7.656 -20.638 1.00 83.81 100 GLU A N 1
ATOM 769 C CA . GLU A 1 100 ? -0.975 -7.653 -20.427 1.00 83.81 100 GLU A CA 1
ATOM 770 C C . GLU A 1 100 ? -1.508 -6.267 -20.057 1.00 83.81 100 GLU A C 1
ATOM 772 O O . GLU A 1 100 ? -2.701 -6.018 -20.189 1.00 83.81 100 GLU A O 1
ATOM 777 N N . ASN A 1 101 ? -0.632 -5.349 -19.628 1.00 80.25 101 ASN A N 1
ATOM 778 C CA . ASN A 1 101 ? -0.997 -4.028 -19.112 1.00 80.25 101 ASN A CA 1
ATOM 779 C C . ASN A 1 101 ? -2.030 -4.093 -17.969 1.00 80.25 101 ASN A C 1
ATOM 781 O O . ASN A 1 101 ? -2.892 -3.228 -17.823 1.00 80.25 101 ASN A O 1
ATOM 785 N N . THR A 1 102 ? -1.942 -5.151 -17.167 1.00 84.44 102 THR A N 1
ATOM 786 C CA . THR A 1 102 ? -2.812 -5.457 -16.030 1.00 84.44 102 THR A CA 1
ATOM 787 C C . THR A 1 102 ? -1.970 -5.700 -14.784 1.00 84.44 102 THR A C 1
ATOM 789 O O . THR A 1 102 ? -0.782 -6.020 -14.859 1.00 84.44 102 THR A O 1
ATOM 792 N N . VAL A 1 103 ? -2.592 -5.564 -13.616 1.00 84.88 103 VAL A N 1
ATOM 793 C CA . VAL A 1 103 ? -1.983 -5.950 -12.342 1.00 84.88 103 VAL A CA 1
ATOM 794 C C . VAL A 1 103 ? -2.319 -7.405 -12.033 1.00 84.88 103 VAL A C 1
ATOM 796 O O . VAL A 1 103 ? -3.473 -7.818 -12.135 1.00 84.88 103 VAL A O 1
ATOM 799 N N . SER A 1 104 ? -1.319 -8.173 -11.600 1.00 82.75 104 SER A N 1
ATOM 800 C CA . SER A 1 104 ? -1.527 -9.519 -11.062 1.00 82.75 104 SER A CA 1
ATOM 801 C C . SER A 1 104 ? -1.668 -9.486 -9.542 1.00 82.75 104 SER A C 1
ATOM 803 O O . SER A 1 104 ? -0.875 -8.831 -8.861 1.00 82.75 104 SER A O 1
ATOM 805 N N . ALA A 1 105 ? -2.587 -10.292 -8.999 1.00 83.44 105 ALA A N 1
ATOM 806 C CA . ALA A 1 105 ? -2.737 -10.509 -7.558 1.00 83.44 105 ALA A CA 1
ATOM 807 C C . ALA A 1 105 ? -1.434 -10.991 -6.890 1.00 83.44 105 ALA A C 1
ATOM 809 O O . ALA A 1 105 ? -1.179 -10.668 -5.734 1.00 83.44 105 ALA A O 1
ATOM 810 N N . SER A 1 106 ? -0.573 -11.709 -7.621 1.00 85.12 106 SER A N 1
ATOM 811 C CA . SER A 1 106 ? 0.727 -12.169 -7.110 1.00 85.12 106 SER A CA 1
ATOM 812 C C . SER A 1 106 ? 1.748 -11.045 -6.909 1.00 85.12 106 SER A C 1
ATOM 814 O O . SER A 1 106 ? 2.718 -11.226 -6.176 1.00 85.12 106 SER A O 1
ATOM 816 N N . SER A 1 107 ? 1.546 -9.894 -7.556 1.00 86.50 107 SER A N 1
ATOM 817 C CA . SER A 1 107 ? 2.411 -8.717 -7.424 1.00 86.50 107 SER A CA 1
ATOM 818 C C . SER A 1 107 ? 1.964 -7.759 -6.319 1.00 86.50 107 SER A C 1
ATOM 820 O O . SER A 1 107 ? 2.716 -6.853 -5.967 1.00 86.50 107 SER A O 1
ATOM 822 N N . VAL A 1 108 ? 0.759 -7.965 -5.773 1.00 89.75 108 VAL A N 1
ATOM 823 C CA . VAL A 1 108 ? 0.146 -7.085 -4.778 1.00 89.75 108 VAL A CA 1
ATOM 824 C C . VAL A 1 108 ? 0.896 -7.186 -3.457 1.00 89.75 108 VAL A C 1
ATOM 826 O O . VAL A 1 108 ? 1.060 -8.259 -2.868 1.00 89.75 108 VAL A O 1
ATOM 829 N N . GLN A 1 109 ? 1.309 -6.034 -2.953 1.00 91.88 109 GLN A N 1
ATOM 830 C CA . GLN A 1 109 ? 1.842 -5.866 -1.615 1.00 91.88 109 GLN A CA 1
ATOM 831 C C . GLN A 1 109 ? 1.028 -4.803 -0.887 1.00 91.88 109 GLN A C 1
ATOM 833 O O . GLN A 1 109 ? 0.810 -3.713 -1.408 1.00 91.88 109 GLN A O 1
ATOM 838 N N . LEU A 1 110 ? 0.594 -5.115 0.333 1.00 90.12 110 LEU A N 1
ATOM 839 C CA . LEU A 1 110 ? -0.087 -4.160 1.198 1.00 90.12 110 LEU A CA 1
ATOM 840 C C . LEU A 1 110 ? 0.820 -3.724 2.337 1.00 90.12 110 LEU A C 1
ATOM 842 O O . LEU A 1 110 ? 1.442 -4.560 2.995 1.00 90.12 110 LEU A O 1
ATOM 846 N N . PHE A 1 111 ? 0.829 -2.429 2.620 1.00 88.19 111 PHE A N 1
ATOM 847 C CA . PHE A 1 111 ? 1.545 -1.840 3.743 1.00 88.19 111 PHE A CA 1
ATOM 848 C C . PHE A 1 111 ? 0.578 -1.054 4.616 1.00 88.19 111 PHE A C 1
ATOM 850 O O . PHE A 1 111 ? -0.135 -0.180 4.131 1.00 88.19 111 PHE A O 1
ATOM 857 N N . GLY A 1 112 ? 0.556 -1.349 5.914 1.00 83.38 112 GLY A N 1
ATOM 858 C CA . GLY A 1 112 ? -0.172 -0.526 6.878 1.00 83.38 112 GLY A CA 1
ATOM 859 C C . GLY A 1 112 ? 0.492 0.840 7.077 1.00 83.38 112 GLY A C 1
ATOM 860 O O . GLY A 1 112 ? 1.579 1.116 6.558 1.00 83.38 112 GLY A O 1
ATOM 861 N N . LEU A 1 113 ? -0.129 1.684 7.903 1.00 81.31 113 LEU A N 1
ATOM 862 C CA . LEU A 1 113 ? 0.379 3.031 8.192 1.00 81.31 113 LEU A CA 1
ATOM 863 C C . LEU A 1 113 ? 1.785 3.020 8.817 1.00 81.31 113 LEU A C 1
ATOM 865 O O . LEU A 1 113 ? 2.600 3.872 8.496 1.00 81.31 113 LEU A O 1
ATOM 869 N N . SER A 1 114 ? 2.129 1.991 9.598 1.00 78.88 114 SER A N 1
ATOM 870 C CA . SER A 1 114 ? 3.469 1.818 10.186 1.00 78.88 114 SER A CA 1
ATOM 871 C C . SER A 1 114 ? 4.547 1.321 9.200 1.00 78.88 114 SER A C 1
ATOM 873 O O . SER A 1 114 ? 5.613 0.848 9.620 1.00 78.88 114 SER A O 1
ATOM 875 N N . GLY A 1 115 ? 4.237 1.266 7.900 1.00 79.00 115 GLY A N 1
ATOM 876 C CA . GLY A 1 115 ? 5.088 0.681 6.857 1.00 79.00 115 GLY A CA 1
ATOM 877 C C . GLY A 1 115 ? 5.314 -0.825 6.997 1.00 79.00 115 GLY A C 1
ATOM 878 O O . GLY A 1 115 ? 6.220 -1.380 6.382 1.00 79.00 115 GLY A O 1
ATOM 879 N N . SER A 1 116 ? 4.551 -1.503 7.858 1.00 83.31 116 SER A N 1
ATOM 880 C CA . SER A 1 116 ? 4.634 -2.956 8.018 1.00 83.31 116 SER A CA 1
ATOM 881 C C . SER A 1 116 ? 3.807 -3.642 6.939 1.00 83.31 116 SER A C 1
ATOM 883 O O . SER A 1 116 ? 2.677 -3.231 6.670 1.00 83.31 116 SER A O 1
ATOM 885 N N . ARG A 1 117 ? 4.366 -4.698 6.341 1.00 86.06 117 ARG A N 1
ATOM 886 C CA . ARG A 1 117 ? 3.668 -5.485 5.326 1.00 86.06 117 ARG A CA 1
ATOM 887 C C . ARG A 1 117 ? 2.490 -6.232 5.949 1.00 86.06 117 ARG A C 1
ATOM 889 O O . ARG A 1 117 ? 2.635 -6.871 6.989 1.00 86.06 117 ARG A O 1
ATOM 896 N N . ILE A 1 118 ? 1.342 -6.167 5.289 1.00 86.00 118 ILE A N 1
ATOM 897 C CA . ILE A 1 118 ? 0.150 -6.941 5.617 1.00 86.00 118 ILE A CA 1
ATOM 898 C C . ILE A 1 118 ? 0.138 -8.148 4.683 1.00 86.00 118 ILE A C 1
ATOM 900 O O . ILE A 1 118 ? -0.023 -8.010 3.471 1.00 86.00 118 ILE A O 1
ATOM 904 N N . SER A 1 119 ? 0.344 -9.335 5.246 1.00 85.81 119 SER A N 1
ATOM 905 C CA . SER A 1 119 ? 0.256 -10.587 4.492 1.00 85.81 119 SER A CA 1
ATOM 906 C C . SER A 1 119 ? -1.166 -10.811 3.984 1.00 85.81 119 SER A C 1
ATOM 908 O O . SER A 1 119 ? -2.123 -10.535 4.706 1.00 85.81 119 SER A O 1
ATOM 910 N N . LEU A 1 120 ? -1.289 -11.318 2.762 1.00 82.56 120 LEU A N 1
ATOM 911 C CA . LEU A 1 120 ? -2.552 -11.716 2.154 1.00 82.56 120 LEU A CA 1
ATOM 912 C C . LEU A 1 120 ? -2.431 -13.152 1.652 1.00 82.56 120 LEU A C 1
ATOM 914 O O . LEU A 1 120 ? -1.400 -13.534 1.093 1.00 82.56 120 LEU A O 1
ATOM 918 N N . GLY A 1 121 ? -3.496 -13.929 1.803 1.00 83.25 121 GLY A N 1
ATOM 919 C CA . GLY A 1 121 ? -3.707 -15.149 1.037 1.00 83.25 121 GLY A CA 1
ATOM 920 C C . GLY A 1 121 ? -4.023 -14.840 -0.431 1.00 83.25 121 GLY A C 1
ATOM 921 O O . GLY A 1 121 ? -4.479 -13.749 -0.771 1.00 83.25 121 GLY A O 1
ATOM 922 N N . GLY A 1 122 ? -3.829 -15.819 -1.322 1.00 81.25 122 GLY A N 1
ATOM 923 C CA . GLY A 1 122 ? -4.057 -15.630 -2.765 1.00 81.25 122 GLY A CA 1
ATOM 924 C C . GLY A 1 122 ? -5.480 -15.165 -3.112 1.00 81.25 122 GLY A C 1
ATOM 925 O O . GLY A 1 122 ? -5.653 -14.227 -3.888 1.00 81.25 122 GLY A O 1
ATOM 926 N N . ASN A 1 123 ? -6.495 -15.756 -2.470 1.00 81.69 123 ASN A N 1
ATOM 927 C CA . ASN A 1 123 ? -7.902 -15.381 -2.672 1.00 81.69 123 ASN A CA 1
ATOM 928 C C . ASN A 1 123 ? -8.224 -13.971 -2.140 1.00 81.69 123 ASN A C 1
ATOM 930 O O . ASN A 1 123 ? -9.032 -13.250 -2.732 1.00 81.69 123 ASN A O 1
ATOM 934 N N . GLU A 1 124 ? -7.581 -13.570 -1.040 1.00 84.88 124 GLU A N 1
ATOM 935 C CA . GLU A 1 124 ? -7.738 -12.243 -0.431 1.00 84.88 124 GLU A CA 1
ATOM 936 C C . GLU A 1 124 ? -7.146 -11.169 -1.353 1.00 84.88 124 GLU A C 1
ATOM 938 O O . GLU A 1 124 ? -7.786 -10.152 -1.623 1.00 84.88 124 GLU A O 1
ATOM 943 N N . ALA A 1 125 ? -5.960 -11.439 -1.913 1.00 85.19 125 ALA A N 1
ATOM 944 C CA . ALA A 1 125 ? -5.295 -10.560 -2.867 1.00 85.19 125 ALA A CA 1
ATOM 945 C C . ALA A 1 125 ? -6.106 -10.383 -4.155 1.00 85.19 125 ALA A C 1
ATOM 947 O O . ALA A 1 125 ? -6.276 -9.260 -4.620 1.00 85.19 125 ALA A O 1
ATOM 948 N N . GLN A 1 126 ? -6.657 -11.464 -4.713 1.00 84.25 126 GLN A N 1
ATOM 949 C CA . GLN A 1 126 ? -7.439 -11.395 -5.948 1.00 84.25 126 GLN A CA 1
ATOM 950 C C . GLN A 1 126 ? -8.734 -10.588 -5.779 1.00 84.25 126 GLN A C 1
ATOM 952 O O . GLN A 1 126 ? -9.067 -9.764 -6.630 1.00 84.25 126 GLN A O 1
ATOM 957 N N . THR A 1 127 ? -9.446 -10.788 -4.668 1.00 80.38 127 THR A N 1
ATOM 958 C CA . THR A 1 127 ? -10.708 -10.083 -4.389 1.00 80.38 127 THR A CA 1
ATOM 959 C C . THR A 1 127 ? -10.468 -8.604 -4.084 1.00 80.38 127 THR A C 1
ATOM 961 O O . THR A 1 127 ? -11.174 -7.727 -4.594 1.00 80.38 127 THR A O 1
ATOM 964 N N . GLY A 1 128 ? -9.441 -8.312 -3.282 1.00 77.38 128 GLY A N 1
ATOM 965 C CA . GLY A 1 128 ? -9.094 -6.942 -2.930 1.00 77.38 128 GLY A CA 1
ATOM 966 C C . GLY A 1 128 ? -8.494 -6.157 -4.087 1.00 77.38 128 GLY A C 1
ATOM 967 O O . GLY A 1 128 ? -8.779 -4.970 -4.214 1.00 77.38 128 GLY A O 1
ATOM 968 N N . LEU A 1 129 ? -7.776 -6.804 -5.009 1.00 80.50 129 LEU A N 1
ATOM 969 C CA . LEU A 1 129 ? -7.231 -6.136 -6.191 1.00 80.50 129 LEU A CA 1
ATOM 970 C C . LEU A 1 129 ? -8.333 -5.498 -7.052 1.00 80.50 129 LEU A C 1
ATOM 972 O O . LEU A 1 129 ? -8.193 -4.357 -7.490 1.00 80.50 129 LEU A O 1
ATOM 976 N N . VAL A 1 130 ? -9.461 -6.183 -7.238 1.00 75.44 130 VAL A N 1
ATOM 977 C CA . VAL A 1 130 ? -10.586 -5.653 -8.027 1.00 75.44 130 VAL A CA 1
ATOM 978 C C . VAL A 1 130 ? -11.278 -4.494 -7.308 1.00 75.44 130 VAL A C 1
ATOM 980 O O . VAL A 1 130 ? -11.706 -3.532 -7.942 1.00 75.44 130 VAL A O 1
ATOM 983 N N . THR A 1 131 ? -11.398 -4.578 -5.984 1.00 76.19 131 THR A N 1
ATOM 984 C CA . THR A 1 131 ? -12.300 -3.712 -5.213 1.00 76.19 131 THR A CA 1
ATOM 985 C C . THR A 1 131 ? -11.609 -2.602 -4.434 1.00 76.19 131 THR A C 1
ATOM 987 O O . THR A 1 131 ? -12.304 -1.698 -3.995 1.00 76.19 131 THR A O 1
ATOM 990 N N . GLY A 1 132 ? -10.296 -2.676 -4.205 1.00 77.38 132 GLY A N 1
ATOM 991 C CA . GLY A 1 132 ? -9.574 -1.849 -3.230 1.00 77.38 132 GLY A CA 1
ATOM 992 C C . GLY A 1 132 ? -9.911 -2.172 -1.765 1.00 77.38 132 GLY A C 1
ATOM 993 O O . GLY A 1 132 ? -9.434 -1.487 -0.856 1.00 77.38 132 GLY A O 1
ATOM 994 N N . LEU A 1 133 ? -10.737 -3.200 -1.524 1.00 83.06 133 LEU A N 1
ATOM 995 C CA . LEU A 1 133 ? -11.155 -3.673 -0.206 1.00 83.06 133 LEU A CA 1
ATOM 996 C C . LEU A 1 133 ? -10.622 -5.082 0.021 1.00 83.06 133 LEU A C 1
ATOM 998 O O . LEU A 1 133 ? -11.092 -6.047 -0.574 1.00 83.06 133 LEU A O 1
ATOM 1002 N N . TYR A 1 134 ? -9.660 -5.203 0.918 1.00 85.31 134 TYR A N 1
ATOM 1003 C CA . TYR A 1 134 ? -9.096 -6.483 1.300 1.00 85.31 134 TYR A CA 1
ATOM 1004 C C . TYR A 1 134 ? -9.763 -6.958 2.576 1.00 85.31 134 TYR A C 1
ATOM 1006 O O . TYR A 1 134 ? -9.889 -6.198 3.532 1.00 85.31 134 TYR A O 1
ATOM 1014 N N . THR A 1 135 ? -10.142 -8.225 2.607 1.00 86.12 135 THR A N 1
ATOM 1015 C CA . THR A 1 135 ? -10.552 -8.899 3.834 1.00 86.12 135 THR A CA 1
ATOM 1016 C C . THR A 1 135 ? -9.561 -10.016 4.077 1.00 86.12 135 THR A C 1
ATOM 1018 O O . THR A 1 135 ? -9.328 -10.818 3.174 1.00 86.12 135 THR A O 1
ATOM 1021 N N . ARG A 1 136 ? -8.968 -10.055 5.270 1.00 85.38 136 ARG A N 1
ATOM 1022 C CA . ARG A 1 136 ? -8.078 -11.144 5.669 1.00 85.38 136 ARG A CA 1
ATOM 1023 C C . ARG A 1 136 ? -8.429 -11.718 7.021 1.00 85.38 136 ARG A C 1
ATOM 1025 O O . ARG A 1 136 ? -8.953 -11.009 7.877 1.00 85.38 136 ARG A O 1
ATOM 1032 N N . SER A 1 137 ? -8.070 -12.974 7.240 1.00 81.62 137 SER A N 1
ATOM 1033 C CA . SER A 1 137 ? -8.105 -13.574 8.574 1.00 81.62 137 SER A CA 1
ATOM 1034 C C . SER A 1 137 ? -6.746 -13.441 9.271 1.00 81.62 137 SER A C 1
ATOM 1036 O O . SER A 1 137 ? -5.693 -13.508 8.633 1.00 81.62 137 SER A O 1
ATOM 1038 N N . ALA A 1 138 ? -6.761 -13.216 10.582 1.00 71.19 138 ALA A N 1
ATOM 1039 C CA . ALA A 1 138 ? -5.562 -13.162 11.419 1.00 71.19 138 ALA A CA 1
ATOM 1040 C C . ALA A 1 138 ? -5.764 -13.962 12.709 1.00 71.19 138 ALA A C 1
ATOM 1042 O O . ALA A 1 138 ? -6.870 -13.982 13.264 1.00 71.19 138 ALA A O 1
ATOM 1043 N N . SER A 1 139 ? -4.695 -14.601 13.193 1.00 62.97 139 SER A N 1
ATOM 1044 C CA . SER A 1 139 ? -4.688 -15.213 14.524 1.00 62.97 139 SER A CA 1
ATOM 1045 C C . SER A 1 139 ? -4.420 -14.156 15.600 1.00 62.97 139 SER A C 1
ATOM 1047 O O . SER A 1 139 ? -3.882 -13.079 15.331 1.00 62.97 139 SER A O 1
ATOM 1049 N N . LEU A 1 140 ? -4.797 -14.453 16.846 1.00 55.16 140 LEU A N 1
ATOM 1050 C CA . LEU A 1 140 ? -4.555 -13.569 17.994 1.00 55.16 140 LEU A CA 1
ATOM 1051 C C . LEU A 1 140 ? -3.061 -13.261 18.212 1.00 55.16 140 LEU A C 1
ATOM 1053 O O . LEU A 1 140 ? -2.740 -12.204 18.750 1.00 55.16 140 LEU A O 1
ATOM 1057 N N . GLU A 1 141 ? -2.141 -14.129 17.773 1.00 53.25 141 GLU A N 1
ATOM 1058 C CA . GLU A 1 141 ? -0.696 -13.924 17.956 1.00 53.25 141 GLU A CA 1
ATOM 1059 C C . GLU A 1 141 ? -0.117 -12.806 17.063 1.00 53.25 141 GLU A C 1
ATOM 1061 O O . GLU A 1 141 ? 0.872 -12.165 17.430 1.00 53.25 141 GLU A O 1
ATOM 1066 N N . GLU A 1 142 ? -0.753 -12.499 15.925 1.00 52.72 142 GLU A N 1
ATOM 1067 C CA . GLU A 1 142 ? -0.324 -11.427 15.011 1.00 52.72 142 GLU A CA 1
ATOM 1068 C C . GLU A 1 142 ? -0.576 -10.003 15.576 1.00 52.72 142 GLU A C 1
ATOM 1070 O O . GLU A 1 142 ? -0.090 -9.022 15.011 1.00 52.72 142 GLU A O 1
ATOM 1075 N N . GLN A 1 143 ? -1.279 -9.855 16.715 1.00 46.66 143 GLN A N 1
ATOM 1076 C CA . GLN A 1 143 ? -1.664 -8.564 17.324 1.00 46.66 143 GLN A CA 1
ATOM 1077 C C . GLN A 1 143 ? -0.560 -7.802 18.075 1.00 46.66 143 GLN A C 1
ATOM 1079 O O . GLN A 1 143 ? -0.817 -6.715 18.590 1.00 46.66 143 GLN A O 1
ATOM 1084 N N . SER A 1 144 ? 0.675 -8.296 18.134 1.00 45.09 144 SER A N 1
ATOM 1085 C CA . SER A 1 144 ? 1.735 -7.699 18.970 1.00 45.09 144 SER A CA 1
ATOM 1086 C C . SER A 1 144 ? 2.207 -6.291 18.537 1.00 45.09 144 SER A C 1
ATOM 1088 O O . SER A 1 144 ? 3.243 -5.826 19.007 1.00 45.09 144 SER A O 1
ATOM 1090 N N . ASN A 1 145 ? 1.501 -5.600 17.632 1.00 42.91 145 ASN A N 1
ATOM 1091 C CA . ASN A 1 145 ? 1.875 -4.294 17.095 1.00 42.91 145 ASN A CA 1
ATOM 1092 C C . ASN A 1 145 ? 1.150 -3.131 17.829 1.00 42.91 145 ASN A C 1
ATOM 1094 O O . ASN A 1 145 ? -0.008 -2.832 17.521 1.00 42.91 145 ASN A O 1
ATOM 1098 N N . PRO A 1 146 ? 1.814 -2.427 18.769 1.00 40.25 146 PRO A N 1
ATOM 1099 C CA . PRO A 1 146 ? 1.212 -1.405 19.639 1.00 40.25 146 PRO A CA 1
ATOM 1100 C C . PRO A 1 146 ? 0.768 -0.114 18.926 1.00 40.25 146 PRO A C 1
ATOM 1102 O O . PRO A 1 146 ? 0.124 0.733 19.544 1.00 40.25 146 PRO A O 1
ATOM 1105 N N . VAL A 1 147 ? 1.080 0.052 17.636 1.00 43.38 147 VAL A N 1
ATOM 1106 C CA . VAL A 1 147 ? 0.688 1.232 16.842 1.00 43.38 147 VAL A CA 1
ATOM 1107 C C . VAL A 1 147 ? -0.812 1.222 16.511 1.00 43.38 147 VAL A C 1
ATOM 1109 O O . VAL A 1 147 ? -1.447 2.273 16.509 1.00 43.38 147 VAL A O 1
ATOM 1112 N N . LEU A 1 148 ? -1.415 0.041 16.329 1.00 41.50 148 LEU A N 1
ATOM 1113 C CA . LEU A 1 148 ? -2.844 -0.103 16.007 1.00 41.50 148 LEU A CA 1
ATOM 1114 C C . LEU A 1 148 ? -3.770 0.191 17.198 1.00 41.50 148 LEU A C 1
ATOM 1116 O O . LEU A 1 148 ? -4.946 0.484 17.009 1.00 41.50 148 LEU A O 1
ATOM 1120 N N . ALA A 1 149 ? -3.241 0.161 18.423 1.00 40.22 149 ALA A N 1
ATOM 1121 C CA . ALA A 1 149 ? -4.001 0.441 19.640 1.00 40.22 149 ALA A CA 1
ATOM 1122 C C . ALA A 1 149 ? -4.204 1.947 19.911 1.00 40.22 149 ALA A C 1
ATOM 1124 O O . ALA A 1 149 ? -4.910 2.305 20.852 1.00 40.22 149 ALA A O 1
ATOM 1125 N N . ARG A 1 150 ? -3.581 2.840 19.124 1.00 42.00 150 ARG A N 1
ATOM 1126 C CA . ARG A 1 150 ? -3.508 4.285 19.412 1.00 42.00 150 ARG A CA 1
ATOM 1127 C C . ARG A 1 150 ? -4.130 5.216 18.366 1.00 42.00 150 ARG A C 1
ATOM 1129 O O . ARG A 1 150 ? -3.810 6.394 18.404 1.00 42.00 150 ARG A O 1
ATOM 1136 N N . GLN A 1 151 ? -4.997 4.769 17.454 1.00 41.38 151 GLN A N 1
ATOM 1137 C CA . GLN A 1 151 ? -5.547 5.688 16.438 1.00 41.38 151 GLN A CA 1
ATOM 1138 C C . GLN A 1 151 ? -7.005 5.467 15.975 1.00 41.38 151 GLN A C 1
ATOM 1140 O O . GLN A 1 151 ? -7.249 5.500 14.776 1.00 41.38 151 GLN A O 1
ATOM 1145 N N . PRO A 1 152 ? -8.028 5.295 16.832 1.00 46.94 152 PRO A N 1
ATOM 1146 C CA . PRO A 1 152 ? -9.407 5.400 16.339 1.00 46.94 152 PRO A CA 1
ATOM 1147 C C . PRO A 1 152 ? -9.744 6.821 15.838 1.00 46.94 152 PRO A C 1
ATOM 1149 O O . PRO A 1 152 ? -10.211 6.989 14.719 1.00 46.94 152 PRO A O 1
ATOM 1152 N N . SER A 1 153 ? -9.427 7.863 16.619 1.00 41.75 153 SER A N 1
ATOM 1153 C CA . SER A 1 153 ? -9.882 9.236 16.337 1.00 41.75 153 SER A CA 1
ATOM 1154 C C . SER A 1 153 ? -9.134 9.936 15.197 1.00 41.75 153 SER A C 1
ATOM 1156 O O . SER A 1 153 ? -9.747 10.619 14.388 1.00 41.75 153 SER A O 1
ATOM 1158 N N . GLU A 1 154 ? -7.815 9.752 15.096 1.00 42.78 154 GLU A N 1
ATOM 1159 C CA . GLU A 1 154 ? -7.023 10.356 14.011 1.00 42.78 154 GLU A CA 1
ATOM 1160 C C . GLU A 1 154 ? -7.295 9.681 12.662 1.00 42.78 154 GLU A C 1
ATOM 1162 O O . GLU A 1 154 ? -7.271 10.334 11.622 1.00 42.78 154 GLU A O 1
ATOM 1167 N N . VAL A 1 155 ? -7.598 8.378 12.672 1.00 44.53 155 VAL A N 1
ATOM 1168 C CA . VAL A 1 155 ? -7.985 7.648 11.463 1.00 44.53 155 VAL A CA 1
ATOM 1169 C C . VAL A 1 155 ? -9.325 8.163 10.953 1.00 44.53 155 VAL A C 1
ATOM 1171 O O . VAL A 1 155 ? -9.409 8.459 9.765 1.00 44.53 155 VAL A O 1
ATOM 1174 N N . ASP A 1 156 ? -10.320 8.353 11.826 1.00 46.53 156 ASP A N 1
ATOM 1175 C CA . ASP A 1 156 ? -11.646 8.882 11.471 1.00 46.53 156 ASP A CA 1
ATOM 1176 C C . ASP A 1 156 ? -11.587 10.290 10.855 1.00 46.53 156 ASP A C 1
ATOM 1178 O O . ASP A 1 156 ? -12.248 10.564 9.846 1.00 46.53 156 ASP A O 1
ATOM 1182 N N . ASP A 1 157 ? -10.745 11.173 11.391 1.00 48.94 157 ASP A N 1
ATOM 1183 C CA . ASP A 1 157 ? -10.532 12.515 10.836 1.00 48.94 157 ASP A CA 1
ATOM 1184 C C . ASP A 1 157 ? -9.887 12.464 9.442 1.00 48.94 157 ASP A C 1
ATOM 1186 O O . ASP A 1 157 ? -10.270 13.210 8.533 1.00 48.94 157 ASP A O 1
ATOM 1190 N N . ILE A 1 158 ? -8.964 11.526 9.227 1.00 49.19 158 ILE A N 1
ATOM 1191 C CA . ILE A 1 158 ? -8.328 11.305 7.926 1.00 49.19 158 ILE A CA 1
ATOM 1192 C C . ILE A 1 158 ? -9.310 10.666 6.928 1.00 49.19 158 ILE A C 1
ATOM 1194 O O . ILE A 1 158 ? -9.315 11.060 5.760 1.00 49.19 158 ILE A O 1
ATOM 1198 N N . ILE A 1 159 ? -10.201 9.761 7.364 1.00 51.50 159 ILE A N 1
ATOM 1199 C CA . ILE A 1 159 ? -11.297 9.226 6.524 1.00 51.50 159 ILE A CA 1
ATOM 1200 C C . ILE A 1 159 ? -12.169 10.370 6.038 1.00 51.50 159 ILE A C 1
ATOM 1202 O O . ILE A 1 159 ? -12.493 10.456 4.852 1.00 51.50 159 ILE A O 1
ATOM 1206 N N . ASN A 1 160 ? -12.549 11.252 6.958 1.00 55.69 160 ASN A N 1
ATOM 1207 C CA . ASN A 1 160 ? -13.387 12.392 6.641 1.00 55.69 160 ASN A CA 1
ATOM 1208 C C . ASN A 1 160 ? -12.684 13.342 5.670 1.00 55.69 160 ASN A C 1
ATOM 1210 O O . ASN A 1 160 ? -13.311 13.777 4.707 1.00 55.69 160 ASN A O 1
ATOM 1214 N N . SER A 1 161 ? -11.385 13.582 5.844 1.00 53.03 161 SER A N 1
ATOM 1215 C CA . SER A 1 161 ? -10.596 14.402 4.922 1.00 53.03 161 SER A CA 1
ATOM 1216 C C . SER A 1 161 ? -10.479 13.780 3.522 1.00 53.03 161 SER A C 1
ATOM 1218 O O . SER A 1 161 ? -10.690 14.464 2.517 1.00 53.03 161 S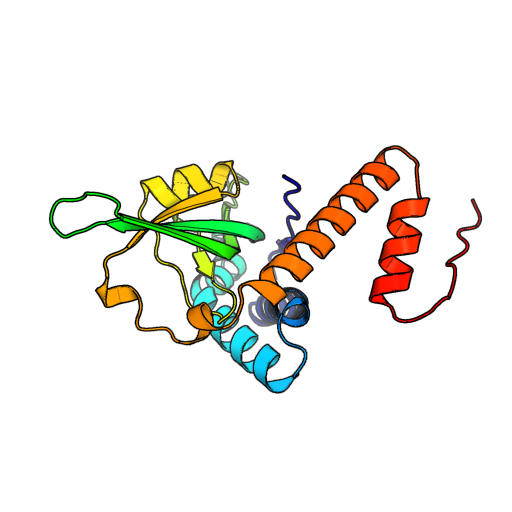ER A O 1
ATOM 1220 N N . LEU A 1 162 ? -10.233 12.471 3.417 1.00 53.31 162 LEU A N 1
ATOM 1221 C CA . LEU A 1 162 ? -10.161 11.764 2.131 1.00 53.31 162 LEU A CA 1
ATOM 1222 C C . LEU A 1 162 ? -11.522 11.695 1.433 1.00 53.31 162 LEU A C 1
ATOM 1224 O O . LEU A 1 162 ? -11.598 11.873 0.217 1.00 53.31 162 LEU A O 1
ATOM 1228 N N . ARG A 1 163 ? -12.606 11.493 2.186 1.00 61.12 163 ARG A N 1
ATOM 1229 C CA . ARG A 1 163 ? -13.975 11.532 1.658 1.00 61.12 163 ARG A CA 1
ATOM 1230 C C . ARG A 1 163 ? -14.326 12.921 1.127 1.00 61.12 163 ARG A C 1
ATOM 1232 O O . ARG A 1 163 ? -14.792 13.028 -0.001 1.00 61.12 163 ARG A O 1
ATOM 1239 N N . GLN A 1 164 ? -14.022 13.974 1.885 1.00 64.00 164 GLN A N 1
ATOM 1240 C CA . GLN A 1 164 ? -14.193 15.361 1.437 1.00 64.00 164 GLN A CA 1
ATOM 1241 C C . GLN A 1 164 ? -13.351 15.660 0.190 1.00 64.00 164 GLN A C 1
ATOM 1243 O O . GLN A 1 164 ? -13.820 16.324 -0.731 1.00 64.00 164 GLN A O 1
ATOM 1248 N N . THR A 1 165 ? -12.136 15.112 0.117 1.00 60.38 165 THR A N 1
ATOM 1249 C CA . THR A 1 165 ? -11.271 15.228 -1.064 1.00 60.38 165 THR A CA 1
ATOM 1250 C C . THR A 1 165 ? -11.877 14.548 -2.290 1.00 60.38 165 THR A C 1
ATOM 1252 O O . THR A 1 165 ? -11.874 15.118 -3.380 1.00 60.38 165 THR A O 1
ATOM 1255 N N . GLN A 1 166 ? -12.444 13.352 -2.121 1.00 53.94 166 GLN A N 1
ATOM 1256 C CA . GLN A 1 166 ? -13.139 12.641 -3.197 1.00 53.94 166 GLN A CA 1
ATOM 1257 C C . GLN A 1 166 ? -14.371 13.400 -3.691 1.00 53.94 166 GLN A C 1
ATOM 1259 O O . GLN A 1 166 ? -14.545 13.564 -4.898 1.00 53.94 166 GLN A O 1
ATOM 1264 N N . GLU A 1 167 ? -15.218 13.864 -2.773 1.00 65.06 167 GLU A N 1
ATOM 1265 C CA . GLU A 1 167 ? -16.426 14.631 -3.093 1.00 65.06 167 GLU A CA 1
ATOM 1266 C C . GLU A 1 167 ? -16.063 15.914 -3.860 1.00 65.06 167 GLU A C 1
ATOM 1268 O O . GLU A 1 167 ? -16.689 16.243 -4.870 1.00 65.06 167 GLU A O 1
ATOM 1273 N N . ALA A 1 168 ? -14.981 16.582 -3.455 1.00 60.00 168 ALA A N 1
ATOM 1274 C CA . ALA A 1 168 ? -14.470 17.775 -4.112 1.00 60.00 168 ALA A CA 1
ATOM 1275 C C . ALA A 1 168 ? -13.950 17.527 -5.539 1.00 60.00 168 ALA A C 1
ATOM 1277 O O . ALA A 1 168 ? -14.222 18.323 -6.437 1.00 60.00 168 ALA A O 1
ATOM 1278 N N . LEU A 1 169 ? -13.235 16.422 -5.771 1.00 57.09 169 LEU A N 1
ATOM 1279 C CA . LEU A 1 169 ? -12.727 16.048 -7.098 1.00 57.09 169 LEU A CA 1
ATOM 1280 C C . LEU A 1 169 ? -13.844 15.610 -8.057 1.00 57.09 169 LEU A C 1
ATOM 1282 O O . LEU A 1 169 ? -13.796 15.935 -9.243 1.00 57.09 169 LEU A O 1
ATOM 1286 N N . LEU A 1 170 ? -14.861 14.900 -7.556 1.00 61.28 170 LEU A N 1
ATOM 1287 C CA . LEU A 1 170 ? -16.042 14.532 -8.346 1.00 61.28 170 LEU A CA 1
ATOM 1288 C C . LEU A 1 170 ? -16.840 15.770 -8.757 1.00 61.28 170 LEU A C 1
ATOM 1290 O O . LEU A 1 170 ? -17.181 15.914 -9.926 1.00 61.28 170 LEU A O 1
ATOM 1294 N N . SER A 1 171 ? -17.047 16.692 -7.816 1.00 66.94 171 SER A N 1
ATOM 1295 C CA . SER A 1 171 ? -17.724 17.967 -8.075 1.00 66.94 171 SER A CA 1
ATOM 1296 C C . SER A 1 171 ? -16.970 18.788 -9.123 1.00 66.94 171 SER A C 1
ATOM 1298 O O . SER A 1 171 ? -17.579 19.284 -10.065 1.00 66.94 171 SER A O 1
ATOM 1300 N N . TYR A 1 172 ? -15.635 18.838 -9.035 1.00 65.69 172 TYR A N 1
ATOM 1301 C CA . TYR A 1 172 ? -14.786 19.513 -10.021 1.00 65.69 172 TYR A CA 1
ATOM 1302 C C . TYR A 1 172 ? -14.931 18.915 -11.424 1.00 65.69 172 TYR A C 1
ATOM 1304 O O . TYR A 1 172 ? -15.075 19.653 -12.398 1.00 65.69 172 TYR A O 1
ATOM 1312 N N . ARG A 1 173 ? -14.925 17.579 -11.541 1.00 61.41 173 ARG A N 1
ATOM 1313 C CA . ARG A 1 173 ? -15.126 16.881 -12.822 1.00 61.41 173 ARG A CA 1
ATOM 1314 C C . ARG A 1 173 ? -16.478 17.230 -13.449 1.00 61.41 173 ARG A C 1
ATOM 1316 O O . ARG A 1 173 ? -16.568 17.353 -14.666 1.00 61.41 173 ARG A O 1
ATOM 1323 N N . ASP A 1 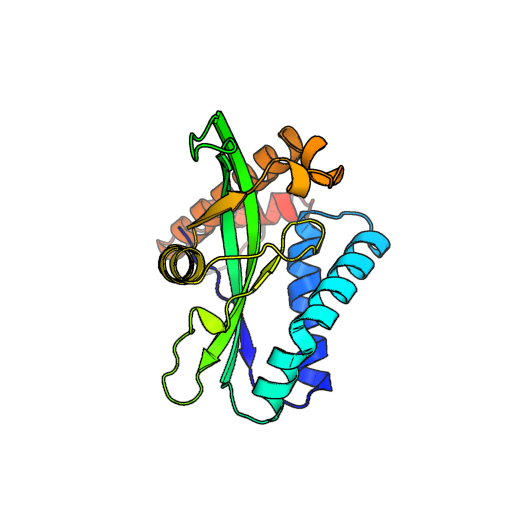174 ? -17.497 17.410 -12.618 1.00 77.81 174 ASP A N 1
ATOM 1324 C CA . ASP A 1 174 ? -18.854 17.744 -13.044 1.00 77.81 174 ASP A CA 1
ATOM 1325 C C . ASP A 1 174 ? -19.053 19.275 -13.219 1.00 77.81 174 ASP A C 1
ATOM 1327 O O . ASP A 1 174 ? -20.163 19.737 -13.482 1.00 77.81 174 ASP A O 1
ATOM 1331 N N . GLY A 1 175 ? -17.971 20.067 -13.133 1.00 67.81 175 GLY A N 1
ATOM 1332 C CA . GLY A 1 175 ? -17.938 21.511 -13.401 1.00 67.81 175 GLY A CA 1
ATOM 1333 C C . GLY A 1 175 ? -18.113 22.419 -12.175 1.00 67.81 175 GLY A C 1
ATOM 1334 O O . GLY A 1 175 ? -18.180 23.639 -12.333 1.00 67.81 175 GLY A O 1
ATOM 1335 N N . ASP A 1 176 ? -18.177 21.865 -10.961 1.00 73.75 176 ASP A N 1
ATOM 1336 C CA . ASP A 1 176 ? -18.237 22.614 -9.702 1.00 73.75 176 ASP A CA 1
ATOM 1337 C C . ASP A 1 176 ? -16.876 22.655 -8.990 1.00 73.75 176 ASP A C 1
ATOM 1339 O O . ASP A 1 176 ? -16.449 21.752 -8.268 1.00 73.75 176 ASP A O 1
ATOM 1343 N N . PHE A 1 177 ? -16.200 23.783 -9.173 1.00 74.81 177 PHE A N 1
ATOM 1344 C CA . PHE A 1 177 ? -14.848 24.050 -8.691 1.00 74.81 177 PHE A CA 1
ATOM 1345 C C . PHE A 1 177 ? -14.771 24.417 -7.195 1.00 74.81 177 PHE A C 1
ATOM 1347 O O . PHE A 1 177 ? -13.678 24.501 -6.629 1.00 74.81 177 PHE A O 1
ATOM 1354 N N . ARG A 1 178 ? -15.905 24.677 -6.528 1.00 71.25 178 ARG A N 1
ATOM 1355 C CA . ARG A 1 178 ? -15.931 25.308 -5.193 1.00 71.25 178 ARG A CA 1
ATOM 1356 C C . ARG A 1 178 ? -15.433 24.386 -4.088 1.00 71.25 178 ARG A C 1
ATOM 1358 O O . ARG A 1 178 ? -14.663 24.820 -3.231 1.00 71.25 178 ARG A O 1
ATOM 1365 N N . ALA A 1 179 ? -15.843 23.122 -4.122 1.00 64.62 179 ALA A N 1
ATOM 1366 C CA . ALA A 1 179 ? -15.454 22.129 -3.125 1.00 64.62 179 ALA A CA 1
ATOM 1367 C C . ALA A 1 179 ? -13.939 21.855 -3.156 1.00 64.62 179 ALA A C 1
ATOM 1369 O O . ALA A 1 179 ? -13.305 21.766 -2.104 1.00 64.62 179 ALA A O 1
ATOM 1370 N N . LEU A 1 180 ? -13.341 21.823 -4.353 1.00 59.38 180 LEU A N 1
ATOM 1371 C CA . LEU A 1 180 ? -11.899 21.643 -4.524 1.00 59.38 180 LEU A CA 1
ATOM 1372 C C . LEU A 1 180 ? -11.105 22.853 -4.019 1.00 59.38 180 LEU A C 1
ATOM 1374 O O . LEU A 1 180 ? -10.125 22.681 -3.299 1.00 59.38 180 LEU A O 1
ATOM 1378 N N . ASN A 1 181 ? -11.562 24.074 -4.309 1.00 63.94 181 ASN A N 1
ATOM 1379 C CA . ASN A 1 181 ? -10.920 25.291 -3.804 1.00 63.94 181 ASN A CA 1
ATOM 1380 C C . ASN A 1 181 ? -10.975 25.388 -2.272 1.00 63.94 181 ASN A C 1
ATOM 1382 O O . ASN A 1 181 ? -9.980 25.744 -1.642 1.00 63.94 181 ASN A O 1
ATOM 1386 N N . SER A 1 182 ? -12.111 25.035 -1.664 1.00 66.00 182 SER A N 1
ATOM 1387 C CA . SER A 1 182 ? -12.261 25.019 -0.204 1.00 66.00 182 SER A CA 1
ATOM 1388 C C . SER A 1 182 ? -11.335 23.992 0.453 1.00 66.00 182 SER A C 1
ATOM 1390 O O . SER A 1 182 ? -10.708 24.277 1.474 1.00 66.00 182 SER A O 1
ATOM 1392 N N . LEU A 1 183 ? -11.214 22.808 -0.149 1.00 61.34 183 LEU A N 1
ATOM 1393 C CA . LEU A 1 183 ? -10.311 21.762 0.314 1.00 61.34 183 LEU A CA 1
ATOM 1394 C C . LEU A 1 183 ? -8.843 22.201 0.210 1.00 61.34 183 LEU A C 1
ATOM 1396 O O . LEU A 1 183 ? -8.103 22.095 1.186 1.00 61.34 183 LEU A O 1
ATOM 1400 N N . ILE 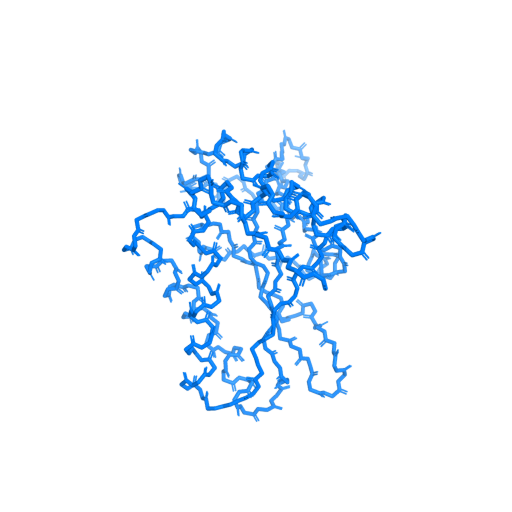A 1 184 ? -8.429 22.749 -0.935 1.00 58.97 184 ILE A N 1
ATOM 1401 C CA . ILE A 1 184 ? -7.067 23.261 -1.137 1.00 58.97 184 ILE A CA 1
ATOM 1402 C C . ILE A 1 184 ? -6.749 24.365 -0.118 1.00 58.97 184 ILE A C 1
ATOM 1404 O O . ILE A 1 184 ? -5.669 24.351 0.472 1.00 58.97 184 ILE A O 1
ATOM 1408 N N . GLY A 1 185 ? -7.691 25.273 0.157 1.00 55.88 185 GLY A N 1
ATOM 1409 C CA . GLY A 1 185 ? -7.539 26.306 1.188 1.00 55.88 185 GLY A CA 1
ATOM 1410 C C . GLY A 1 185 ? -7.348 25.729 2.597 1.00 55.88 185 GLY A C 1
ATOM 1411 O O . GLY A 1 185 ? -6.490 26.192 3.347 1.00 55.88 185 GLY A O 1
ATOM 1412 N N . SER A 1 186 ? -8.075 24.661 2.938 1.00 56.47 186 SER A N 1
ATOM 1413 C CA . SER A 1 186 ? -7.921 23.969 4.227 1.00 56.47 186 SER A CA 1
ATOM 1414 C C . SER A 1 186 ? -6.583 23.225 4.366 1.00 56.47 186 SER A C 1
ATOM 1416 O O . SER A 1 186 ? -5.997 23.212 5.446 1.00 56.47 186 SER A O 1
ATOM 1418 N N . LEU A 1 187 ? -6.059 22.659 3.272 1.00 50.88 187 LEU A N 1
ATOM 1419 C CA . LEU A 1 187 ? -4.816 21.874 3.252 1.00 50.88 187 LEU A CA 1
ATOM 1420 C C . LEU A 1 187 ? -3.552 22.743 3.183 1.00 50.88 187 LEU A C 1
ATOM 1422 O O . LEU A 1 187 ? -2.496 22.342 3.667 1.00 50.88 187 LEU A O 1
ATOM 1426 N N . THR A 1 188 ? -3.645 23.932 2.585 1.00 52.66 188 THR A N 1
ATOM 1427 C CA . THR A 1 188 ? -2.525 24.882 2.446 1.00 52.66 188 THR A CA 1
ATOM 1428 C C . THR A 1 188 ? -2.427 25.876 3.606 1.00 52.66 188 THR A C 1
ATOM 1430 O O . THR A 1 188 ? -1.538 26.728 3.618 1.00 52.66 188 THR A O 1
ATOM 1433 N N . GLY A 1 189 ? -3.323 25.775 4.598 1.00 45.22 189 GLY A N 1
ATOM 1434 C CA . GLY A 1 189 ? -3.299 26.594 5.815 1.00 45.22 189 GLY A CA 1
ATOM 1435 C C . GLY A 1 189 ? -3.485 28.094 5.571 1.00 45.22 189 GLY A C 1
ATOM 1436 O O . GLY A 1 189 ? -3.210 28.895 6.460 1.00 45.22 189 GLY A O 1
ATOM 1437 N N . SER A 1 190 ? -3.932 28.488 4.379 1.00 42.72 190 SER A N 1
ATOM 1438 C CA . SER A 1 190 ? -4.053 29.882 3.968 1.00 42.72 190 SER A CA 1
ATOM 1439 C C . SER A 1 190 ? -5.483 30.142 3.517 1.00 42.72 190 SER A C 1
ATOM 1441 O O . SER A 1 190 ? -5.978 29.482 2.607 1.00 42.72 190 SER A O 1
ATOM 1443 N N . GLY A 1 191 ? -6.134 31.153 4.096 1.00 39.38 191 GLY A N 1
ATOM 1444 C CA . GLY A 1 191 ? -7.383 31.739 3.593 1.00 39.38 191 GLY A CA 1
ATOM 1445 C C . GLY A 1 191 ? -7.222 32.445 2.237 1.00 39.38 191 GLY A C 1
ATOM 1446 O O . GLY A 1 191 ? -7.816 33.493 2.005 1.00 39.38 191 GLY A O 1
ATOM 1447 N N . SER A 1 192 ? -6.394 31.900 1.350 1.00 39.56 192 SER A N 1
ATOM 1448 C CA . SER A 1 192 ? -6.077 32.445 0.042 1.00 39.56 192 SER A CA 1
ATOM 1449 C C . SER A 1 192 ? -6.938 31.734 -0.990 1.00 39.56 192 SER A C 1
ATOM 1451 O O . SER A 1 192 ? -6.620 30.643 -1.456 1.00 39.56 192 SE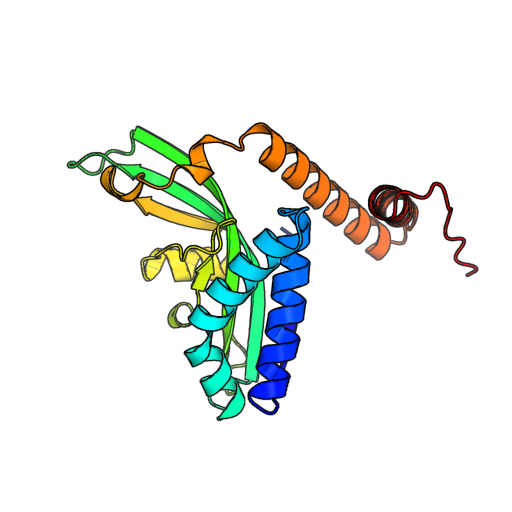R A O 1
ATOM 1453 N N . SER A 1 193 ? -8.056 32.373 -1.325 1.00 37.69 193 SER A N 1
ATOM 1454 C CA . SER A 1 193 ? -8.854 32.059 -2.507 1.00 37.69 193 SER A CA 1
ATOM 1455 C C . SER A 1 193 ? -7.946 32.036 -3.740 1.00 37.69 193 SER A C 1
ATOM 1457 O O . SER A 1 193 ? -7.482 33.086 -4.181 1.00 37.69 193 SER A O 1
ATOM 1459 N N . LEU A 1 194 ? -7.707 30.855 -4.313 1.00 38.62 194 LEU A N 1
ATOM 1460 C CA . LEU A 1 194 ? -7.152 30.740 -5.659 1.00 38.62 194 LEU A CA 1
ATOM 1461 C C . LEU A 1 194 ? -8.259 31.104 -6.654 1.00 38.62 194 LEU A C 1
ATOM 1463 O O . LEU A 1 194 ? -9.142 30.303 -6.959 1.00 38.62 194 LEU A O 1
ATOM 1467 N N . THR A 1 195 ? -8.242 32.349 -7.124 1.00 33.59 195 THR A N 1
ATOM 1468 C CA . THR A 1 195 ? -9.041 32.788 -8.267 1.00 33.59 195 THR A CA 1
ATOM 1469 C C . THR A 1 195 ? -8.451 32.195 -9.541 1.00 33.59 195 THR A C 1
ATOM 1471 O O . THR A 1 195 ? -7.378 32.597 -9.986 1.00 33.59 195 THR A O 1
ATOM 1474 N N . PHE A 1 196 ? -9.170 31.250 -10.143 1.00 32.72 196 PHE A N 1
ATOM 1475 C CA . PHE A 1 196 ? -8.928 30.832 -11.519 1.00 32.72 196 PHE A CA 1
ATOM 1476 C C . PHE A 1 196 ? -9.760 31.737 -12.429 1.00 32.72 196 PHE A C 1
ATOM 1478 O O . PHE A 1 196 ? -10.989 31.678 -12.402 1.00 32.72 196 PHE A O 1
ATOM 1485 N N . ASN A 1 197 ? -9.096 32.608 -13.191 1.00 31.95 197 ASN A N 1
ATOM 1486 C CA . ASN A 1 197 ? -9.755 33.295 -14.298 1.00 31.95 197 ASN A CA 1
ATOM 1487 C C . ASN A 1 197 ? -9.975 32.270 -15.414 1.00 31.95 197 ASN A C 1
ATOM 1489 O O . ASN A 1 197 ? -9.012 31.648 -15.865 1.00 31.95 197 ASN A O 1
ATOM 1493 N N . VAL A 1 198 ? -11.245 32.087 -15.781 1.00 36.81 198 VAL A N 1
ATOM 1494 C CA . VAL A 1 198 ? -11.689 31.303 -16.942 1.00 36.81 198 VAL A CA 1
ATOM 1495 C C . VAL A 1 198 ? -11.358 32.061 -18.220 1.00 36.81 198 VAL A C 1
ATOM 1497 O O . VAL A 1 198 ? -11.594 33.292 -18.232 1.00 36.81 198 VAL A O 1
#

Foldseek 3Di:
DDWPKDKQFEDALVSSLVVQLVVQLVVLVLPDVDNVQSNVLSVLLSVVCSVVSVCRHVPQFGTKIKGKAKEKEFEADPVRHGPDIDIFIWIWIFTQGNVPRHTDLVRIWIAGSSSDTDDDDSVQSVVCRVPSYGYYYDYPVVPPDCVVVPDPPVRVVSVVLVVLCVVCVVCVVVPRNVSVQVSVCVVVVHPDRPDDDD

Radius of gyration: 18.47 Å; chains: 1; bounding box: 37×56×42 Å

Secondary structure (DSSP, 8-state):
-----EEEES--HHHHHHHHHHHHHHHHTTT--SHHHHHHHHHHHHHHTHHHHHHHHHTSEEEEEEEEEEEEEEEE-TTS-EEEEEEEEEEEEEEEETTT-SB-GGG-EEEETTS-EE---HHHHHHHHHHSEEEEEE-GGGG--TTGGG-HHHHHHHHHHHHHHHHHHHHHHTT--HHHHHHHHHHTT---------